Protein AF-A0A7S2TP41-F1 (afdb_monomer)

Foldseek 3Di:
DDDDPPPPPDDPPPVPVVPPPPPPCLDQPPPDVVCVVPDPDPDDQDLQNLQCVLPPWGWDQDPVRDIDIDGQDLDADDPVVVVVLVVVLVVQCVVVVFDPDDDGVSNVVSVVVVLSVVLSNVSSVPSVVSVVSSVVVVVVVVVVVVVVVVVVVVVVVVVVVVVVVCPCVVVVVVVVVVVVVVVVVVVVVVVVVVVVVVVVVVVVVVVVVVVVVVVVVVVVVVVVVVVVVVVVVVVVD

Radius of gyration: 49.97 Å; Cα contacts (8 Å, |Δi|>4): 94; chains: 1; bounding box: 87×43×153 Å

Sequence (237 aa):
MEGNADTKTGSVKVDIEQSLVKRLSAEPYADVAGNLKAKGSGAKTTIEDTLNAVLPPRAFIDEKGNKMMMRAAPTKSSREEVITLQMRLDSLLQERQARESGICPVREELYAQCFDELIRQVTVECPERGLLLTRIKDEISMTLAAHQTLYQGSIAFGMRKALQAEQGGSALEAKIKQLEERKKKLQTRLQQETTKSEILEKKISEKKQAKEKRMQSEKEFLSFQAKHLEAFLKSLK

Solvent-accessible surface area (backbone atoms only — not comparable to full-atom values): 14029 Å² total; per-residue (Å²): 132,83,86,82,85,82,78,76,88,67,82,81,82,66,61,71,72,68,70,52,76,74,69,84,68,59,56,75,64,90,81,52,84,77,64,69,76,75,64,95,65,98,64,83,80,47,68,61,58,53,46,43,70,70,46,66,52,40,45,48,68,45,101,85,70,45,81,42,76,50,70,79,78,79,66,80,79,52,75,68,55,54,53,51,51,50,53,50,50,53,49,50,40,58,75,68,62,43,62,93,70,78,93,39,70,68,43,54,51,53,51,52,53,52,48,54,50,50,40,51,49,41,26,60,76,39,51,70,58,20,53,51,52,48,52,52,51,52,52,52,51,52,51,50,52,51,52,52,51,53,50,54,50,50,53,54,50,52,53,52,50,53,53,56,67,55,58,61,49,69,62,51,53,53,51,50,53,55,50,52,53,51,49,52,55,50,50,56,50,49,54,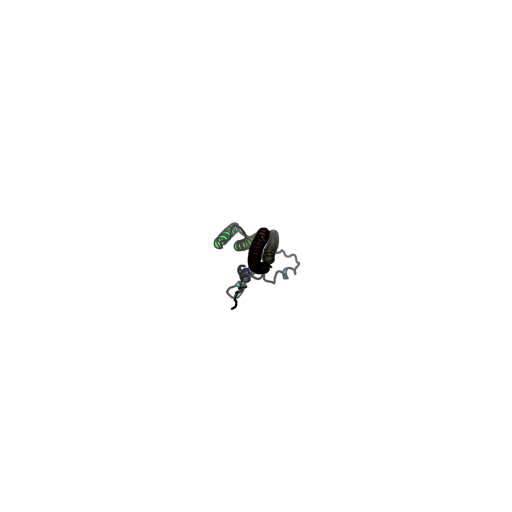54,51,51,54,51,49,54,54,49,51,51,55,50,50,52,51,48,52,53,48,51,52,51,53,49,54,49,52,51,50,52,51,50,50,52,52,50,51,54,51,52,60,59,73,75,109

Secondary structure (DSSP, 8-state):
----------SSSSSTTTSS-------B-SSSTTGGGS--------HHHHHHHHSPPEEEE-TTS-EEEE----PPPPHHHHHHHHHHHHHHHHHTT--SSS--HHHHHHHHHHHHHHHHHHHHH-HHHHHHHHHHHHHHHHHHHHHHHHHHHHHHHHHHHHHHHHTTHHHHHHHHHHHHHHHHHHHHHHHHHHHHHHHHHHHHHHHHHHHHHHHHHHHHHHHHHHHHHHHHHHHT-

pLDDT: mean 81.13, std 21.93, range [30.97, 97.88]

InterPro domains:
  IPR019347 Axonemal dynein light chain [PF10211] (48-234)
  IPR019347 Axonemal dynein light chain [PTHR13183] (31-236)

Nearest PDB structures (foldseek):
  8j07-assembly1_e9  TM=8.056E-01  e=1.028E-14  Homo sapiens
  8glv-assembly1_La  TM=8.366E-01  e=2.835E-14  Chlamydomonas reinhardtii
  8j07-assembly1_e5  TM=6.712E-01  e=1.219E-13  Homo sapiens
  8glv-assembly1_JF  TM=6.476E-01  e=6.340E-13  Chlamydomonas reinhardtii

Organism: NCBI:txid641309

Structure (mmCIF, N/CA/C/O backbone):
data_AF-A0A7S2TP41-F1
#
_entry.id   AF-A0A7S2TP41-F1
#
loop_
_atom_site.group_PDB
_atom_site.id
_atom_site.type_symbol
_atom_site.label_atom_id
_atom_site.label_alt_id
_atom_site.label_comp_id
_atom_site.label_asym_id
_atom_site.label_entity_id
_atom_site.label_seq_id
_atom_site.pdbx_PDB_ins_code
_atom_site.Cartn_x
_atom_site.Cartn_y
_atom_site.Cartn_z
_atom_site.occupancy
_atom_site.B_iso_or_equiv
_atom_site.auth_seq_id
_atom_site.auth_comp_id
_atom_site.auth_asym_id
_atom_site.auth_atom_id
_atom_site.pdbx_PDB_model_num
ATOM 1 N N . MET A 1 1 ? -44.518 -0.541 15.387 1.00 41.75 1 MET A N 1
ATOM 2 C CA . MET A 1 1 ? -44.070 0.266 14.239 1.00 41.75 1 MET A CA 1
ATOM 3 C C . MET A 1 1 ? -42.572 0.456 14.428 1.00 41.75 1 MET A C 1
ATOM 5 O O . MET A 1 1 ? -42.161 1.368 15.126 1.00 41.75 1 MET A O 1
ATOM 9 N N . GLU A 1 2 ? -41.765 -0.583 14.190 1.00 30.97 2 GLU A N 1
ATOM 10 C CA . GLU A 1 2 ? -41.239 -0.920 12.845 1.00 30.97 2 GLU A CA 1
ATOM 11 C C . GLU A 1 2 ? -40.694 0.371 12.212 1.00 30.97 2 GLU A C 1
ATOM 13 O O . GLU A 1 2 ? -41.472 1.243 11.856 1.00 30.97 2 GLU A O 1
ATOM 18 N N . GLY A 1 3 ? -39.398 0.675 12.224 1.00 35.47 3 GLY A N 1
ATOM 19 C CA . GLY A 1 3 ? -38.263 -0.188 11.933 1.00 35.47 3 GLY A CA 1
ATOM 20 C C . GLY A 1 3 ? -37.887 0.039 10.475 1.00 35.47 3 GLY A C 1
ATOM 21 O O . GLY A 1 3 ? -38.539 -0.519 9.607 1.00 35.47 3 GLY A O 1
ATOM 22 N N . ASN A 1 4 ? -36.857 0.845 10.208 1.00 31.03 4 ASN A N 1
ATOM 23 C CA . ASN A 1 4 ? -36.046 0.647 9.010 1.00 31.03 4 ASN A CA 1
ATOM 24 C C . ASN A 1 4 ? -34.629 1.192 9.234 1.00 31.03 4 ASN A C 1
ATOM 26 O O . ASN A 1 4 ? -34.355 2.383 9.103 1.00 31.03 4 ASN A O 1
ATOM 30 N N . ALA A 1 5 ? -33.744 0.292 9.656 1.00 36.53 5 ALA A N 1
ATOM 31 C CA . ALA A 1 5 ? -32.309 0.482 9.580 1.00 36.53 5 ALA A CA 1
ATOM 32 C C . ALA A 1 5 ? -31.896 0.104 8.154 1.00 36.53 5 ALA A C 1
ATOM 34 O O . ALA A 1 5 ? -31.699 -1.074 7.855 1.00 36.53 5 ALA A O 1
ATOM 35 N N . ASP A 1 6 ? -31.803 1.100 7.274 1.00 33.66 6 ASP A N 1
ATOM 36 C CA . ASP A 1 6 ? -31.263 0.904 5.933 1.00 33.66 6 ASP A CA 1
ATOM 37 C C . ASP A 1 6 ? -29.763 0.614 6.038 1.00 33.66 6 ASP A C 1
ATOM 39 O O . ASP A 1 6 ? -28.902 1.492 6.125 1.00 33.66 6 ASP A O 1
ATOM 43 N N . THR A 1 7 ? -29.465 -0.680 6.033 1.00 36.56 7 THR A N 1
ATOM 44 C CA . THR A 1 7 ? -28.155 -1.247 5.753 1.00 36.56 7 THR A CA 1
ATOM 45 C C . THR A 1 7 ? -27.790 -0.923 4.306 1.00 36.56 7 THR A C 1
ATOM 47 O O . THR A 1 7 ? -27.993 -1.710 3.389 1.00 36.56 7 THR A O 1
ATOM 50 N N . LYS A 1 8 ? -27.205 0.256 4.078 1.00 38.88 8 LYS A N 1
ATOM 51 C CA . LYS A 1 8 ? -26.446 0.527 2.850 1.00 38.88 8 LYS A CA 1
ATOM 52 C C . LYS A 1 8 ? -25.089 -0.173 2.928 1.00 38.88 8 LYS A C 1
ATOM 54 O O . LYS A 1 8 ? -24.041 0.455 3.007 1.00 38.88 8 LYS A O 1
ATOM 59 N N . THR A 1 9 ? -25.105 -1.502 2.872 1.00 37.44 9 THR A N 1
ATOM 60 C CA . THR A 1 9 ? -23.975 -2.313 2.401 1.00 37.44 9 THR A CA 1
ATOM 61 C C . THR A 1 9 ? -23.946 -2.243 0.875 1.00 37.44 9 THR A C 1
ATOM 63 O O . THR A 1 9 ? -24.187 -3.214 0.166 1.00 37.44 9 THR A O 1
ATOM 66 N N . GLY A 1 10 ? -23.692 -1.046 0.354 1.00 34.56 10 GLY A N 1
ATOM 67 C CA . GLY A 1 10 ? -23.581 -0.775 -1.070 1.00 34.56 10 GLY A CA 1
ATOM 68 C C . GLY A 1 10 ? -22.303 0.003 -1.338 1.00 34.56 10 GLY A C 1
ATOM 69 O O . GLY A 1 10 ? -22.042 0.994 -0.671 1.00 34.56 10 GLY A O 1
ATOM 70 N N . SER A 1 11 ? -21.528 -0.485 -2.307 1.00 34.88 11 SER A N 1
ATOM 71 C CA . SER A 1 11 ? -20.513 0.259 -3.065 1.00 34.88 11 SER A CA 1
ATOM 72 C C . SER A 1 11 ? -19.239 0.742 -2.354 1.00 34.88 11 SER A C 1
ATOM 74 O O . SER A 1 11 ? -18.838 1.880 -2.541 1.00 34.88 11 SER A O 1
ATOM 76 N N . VAL A 1 12 ? -18.519 -0.130 -1.638 1.00 37.88 12 VAL A N 1
ATOM 77 C CA . VAL A 1 12 ? -17.067 0.099 -1.385 1.00 37.88 12 VAL A CA 1
ATOM 78 C C . VAL A 1 12 ? -16.182 -0.831 -2.233 1.00 37.88 12 VAL A C 1
ATOM 80 O O . VAL A 1 12 ? -14.977 -0.643 -2.341 1.00 37.88 12 VAL A O 1
ATOM 83 N N . LYS A 1 13 ? -16.776 -1.820 -2.915 1.00 33.84 13 LYS A N 1
ATOM 84 C CA . LYS A 1 13 ? -16.050 -2.747 -3.802 1.00 33.84 13 LYS A CA 1
ATOM 85 C C . LYS A 1 13 ? -15.875 -2.260 -5.247 1.00 33.84 13 LYS A C 1
ATOM 87 O O . LYS A 1 13 ? -15.200 -2.945 -6.001 1.00 33.84 13 LYS A O 1
ATOM 92 N N . VAL A 1 14 ? -16.466 -1.130 -5.642 1.00 36.09 14 VAL A N 1
ATOM 93 C CA . VAL A 1 14 ? -16.529 -0.736 -7.066 1.00 36.09 14 VAL A CA 1
ATOM 94 C C . VAL A 1 14 ? -15.427 0.251 -7.477 1.00 36.09 14 VAL A C 1
ATOM 96 O O . VAL A 1 14 ? -15.090 0.319 -8.653 1.00 36.09 14 VAL A O 1
ATOM 99 N N . ASP A 1 15 ? -14.756 0.913 -6.531 1.00 33.12 15 ASP A N 1
ATOM 100 C CA . ASP A 1 15 ? -13.908 2.062 -6.893 1.00 33.12 15 ASP A CA 1
ATOM 101 C C . ASP A 1 15 ? -12.395 1.790 -6.853 1.00 33.12 15 ASP A C 1
ATOM 103 O O . ASP A 1 15 ? -11.604 2.594 -7.346 1.00 33.12 15 ASP A O 1
ATOM 107 N N . ILE A 1 16 ? -11.952 0.637 -6.334 1.00 36.25 16 ILE A N 1
ATOM 108 C CA . ILE A 1 16 ? -10.513 0.317 -6.307 1.00 36.25 16 ILE A CA 1
ATOM 109 C C . ILE A 1 16 ? -10.033 -0.169 -7.685 1.00 36.25 16 ILE A C 1
ATOM 111 O O . ILE A 1 16 ? -8.938 0.197 -8.106 1.00 36.25 16 ILE A O 1
ATOM 115 N N . GLU A 1 17 ? -10.864 -0.893 -8.441 1.00 34.97 17 GLU A N 1
ATOM 116 C CA . GLU A 1 17 ? -10.503 -1.353 -9.794 1.00 34.97 17 GLU A CA 1
ATOM 117 C C . GLU A 1 17 ? -10.545 -0.236 -10.848 1.00 34.97 17 GLU A C 1
ATOM 119 O O . GLU A 1 17 ? -9.849 -0.325 -11.856 1.00 34.97 17 GLU A O 1
ATOM 124 N N . GLN A 1 18 ? -11.307 0.840 -10.617 1.00 33.78 18 GLN A N 1
ATOM 125 C CA . GLN A 1 18 ? -11.441 1.946 -11.576 1.00 33.78 18 GLN A CA 1
ATOM 126 C C . GLN A 1 18 ? -10.315 2.989 -11.480 1.00 33.78 18 GLN A C 1
ATOM 128 O O . GLN A 1 18 ? -10.095 3.741 -12.427 1.00 33.78 18 GLN A O 1
ATOM 133 N N . SER A 1 19 ? -9.577 3.024 -10.364 1.00 32.22 19 SER A N 1
ATOM 134 C CA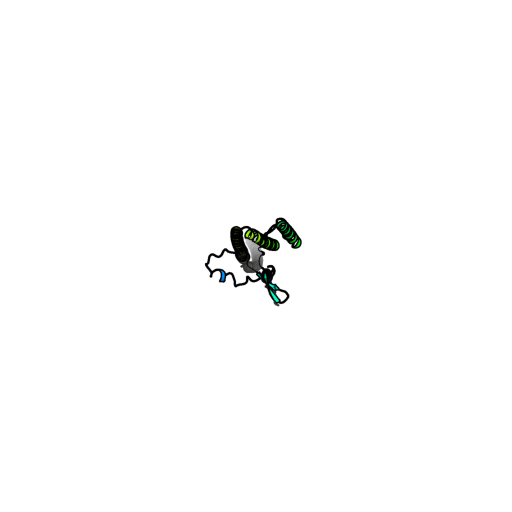 . SER A 1 19 ? -8.446 3.950 -10.159 1.00 32.22 19 SER A CA 1
ATOM 135 C C . SER A 1 19 ? -7.117 3.447 -10.734 1.00 32.22 19 SER A C 1
ATOM 137 O O . SER A 1 19 ? -6.157 4.209 -10.868 1.00 32.22 19 SER A O 1
ATOM 139 N N . LEU A 1 20 ? -7.065 2.177 -11.135 1.00 36.75 20 LEU A N 1
ATOM 140 C CA . LEU A 1 20 ? -5.996 1.659 -11.969 1.00 36.75 20 LEU A CA 1
ATOM 141 C C . LEU A 1 20 ? -6.289 2.124 -13.389 1.00 36.75 20 LEU A C 1
ATOM 143 O O . LEU A 1 20 ? -7.092 1.509 -14.088 1.00 36.75 20 LEU A O 1
ATOM 147 N N . VAL A 1 21 ? -5.652 3.228 -13.801 1.00 35.28 21 VAL A N 1
ATOM 148 C CA . VAL A 1 21 ? -5.535 3.618 -15.211 1.00 35.28 21 VAL A CA 1
ATOM 149 C C . VAL A 1 21 ? -5.307 2.336 -15.990 1.00 35.28 21 VAL A C 1
ATOM 151 O O . VAL A 1 21 ? -4.275 1.678 -15.832 1.00 35.28 21 VAL A O 1
ATOM 154 N N . LYS A 1 22 ? -6.330 1.939 -16.750 1.00 33.09 22 LYS A N 1
ATOM 155 C CA . LYS A 1 22 ? -6.299 0.780 -17.624 1.00 33.09 22 LYS A CA 1
ATOM 156 C C . LYS A 1 22 ? -5.119 1.061 -18.540 1.00 33.09 22 LYS A C 1
ATOM 158 O O . LYS A 1 22 ? -5.247 1.868 -19.459 1.00 33.09 22 LYS A O 1
ATOM 163 N N . ARG A 1 23 ? -3.944 0.480 -18.249 1.00 37.16 23 ARG A N 1
ATOM 164 C CA . ARG A 1 23 ? -2.864 0.409 -19.231 1.00 37.16 23 ARG A CA 1
ATOM 165 C C . ARG A 1 23 ? -3.588 -0.096 -20.467 1.00 37.16 23 ARG A C 1
ATOM 167 O O . ARG A 1 23 ? -4.201 -1.165 -20.394 1.00 37.16 23 ARG A O 1
ATOM 174 N N . LEU A 1 24 ? -3.613 0.702 -21.534 1.00 37.06 24 LEU A N 1
ATOM 175 C CA . LEU A 1 24 ? -3.913 0.209 -22.869 1.00 37.06 24 LEU A CA 1
ATOM 176 C C . LEU A 1 24 ? -2.881 -0.891 -23.084 1.00 37.06 24 LEU A C 1
ATOM 178 O O . LEU A 1 24 ? -1.728 -0.643 -23.428 1.00 37.06 24 LEU A O 1
ATOM 182 N N . SER A 1 25 ? -3.255 -2.095 -22.669 1.00 35.03 25 SER A N 1
ATOM 183 C CA . SER A 1 25 ? -2.418 -3.267 -22.694 1.00 35.03 25 SER A CA 1
ATOM 184 C C . SER A 1 25 ? -2.465 -3.666 -24.146 1.00 35.03 25 SER A C 1
ATOM 186 O O . SER A 1 25 ? -3.375 -4.355 -24.590 1.00 35.03 25 SER A O 1
ATOM 188 N N . ALA A 1 26 ? -1.515 -3.134 -24.914 1.00 40.53 26 ALA A N 1
ATOM 189 C CA . ALA A 1 26 ? -1.122 -3.791 -26.139 1.00 40.53 26 ALA A CA 1
ATOM 190 C C . ALA A 1 26 ? -0.761 -5.215 -25.714 1.00 40.53 26 ALA A C 1
ATOM 192 O O . ALA A 1 26 ? 0.209 -5.413 -24.974 1.00 40.53 26 ALA A O 1
ATOM 193 N N . GLU A 1 27 ? -1.623 -6.171 -26.057 1.00 39.72 27 GLU A N 1
ATOM 194 C CA . GLU A 1 27 ? -1.386 -7.573 -25.759 1.00 39.72 27 GLU A CA 1
ATOM 195 C C . GLU A 1 27 ? -0.008 -7.929 -26.332 1.00 39.72 27 GLU A C 1
ATOM 197 O O . GLU A 1 27 ? 0.279 -7.593 -27.490 1.00 39.72 27 GLU A O 1
ATOM 202 N N . PRO A 1 28 ? 0.884 -8.557 -25.545 1.00 41.06 28 PRO A N 1
ATOM 203 C CA . PRO A 1 28 ? 2.089 -9.128 -26.113 1.00 41.06 28 PRO A CA 1
ATOM 204 C C . PRO A 1 28 ? 1.634 -10.092 -27.208 1.00 41.06 28 PRO A C 1
ATOM 206 O O . PRO A 1 28 ? 0.860 -11.007 -26.932 1.00 41.06 28 PRO A O 1
ATOM 209 N N . TYR A 1 29 ? 2.067 -9.870 -28.449 1.00 42.59 29 TYR A N 1
ATOM 210 C CA . TYR A 1 29 ? 1.743 -10.775 -29.544 1.00 42.59 29 TYR A CA 1
ATOM 211 C C . TYR A 1 29 ? 2.273 -12.167 -29.188 1.00 42.59 29 TYR A C 1
ATOM 213 O O . TYR A 1 29 ? 3.484 -12.408 -29.173 1.00 42.59 29 TYR A O 1
ATOM 221 N N . ALA A 1 30 ? 1.361 -13.077 -28.861 1.00 42.22 30 ALA A N 1
ATOM 222 C CA . ALA A 1 30 ? 1.665 -14.460 -28.554 1.00 42.22 30 ALA A CA 1
ATOM 223 C C . ALA A 1 30 ? 1.934 -15.226 -29.855 1.00 42.22 30 ALA A C 1
ATOM 225 O O . ALA A 1 30 ? 1.121 -16.057 -30.220 1.00 42.22 30 ALA A O 1
ATOM 226 N N . ASP A 1 31 ? 3.027 -14.912 -30.570 1.00 40.22 31 ASP A N 1
ATOM 227 C CA . ASP A 1 31 ? 3.648 -15.854 -31.520 1.00 40.22 31 ASP A CA 1
ATOM 228 C C . ASP A 1 31 ? 4.975 -15.381 -32.157 1.00 40.22 31 ASP A C 1
ATOM 230 O O . ASP A 1 31 ? 5.098 -15.270 -33.373 1.00 40.22 31 ASP A O 1
ATOM 234 N N . VAL A 1 32 ? 6.025 -15.125 -31.363 1.00 42.97 32 VAL A N 1
ATOM 235 C CA . VAL A 1 32 ? 7.414 -15.190 -31.901 1.00 42.97 32 VAL A CA 1
ATOM 236 C C . VAL A 1 32 ? 8.432 -15.706 -30.874 1.00 42.97 32 VAL A C 1
ATOM 238 O O . VAL A 1 32 ? 9.384 -16.392 -31.243 1.00 42.97 32 VAL A O 1
ATOM 241 N N . ALA A 1 33 ? 8.217 -15.484 -29.570 1.00 37.50 33 ALA A N 1
ATOM 242 C CA . ALA A 1 33 ? 9.127 -15.980 -28.528 1.00 37.50 33 ALA A CA 1
ATOM 243 C C . ALA A 1 33 ? 9.215 -17.524 -28.470 1.00 37.50 33 ALA A C 1
ATOM 245 O O . ALA A 1 33 ? 10.246 -18.071 -28.079 1.00 37.50 33 ALA A O 1
ATOM 246 N N . GLY A 1 34 ? 8.160 -18.232 -28.898 1.00 33.31 34 GLY A N 1
ATOM 247 C CA . GLY A 1 34 ? 8.124 -19.698 -28.961 1.00 33.31 34 GLY A CA 1
ATOM 248 C C . GLY A 1 34 ? 8.915 -20.304 -30.127 1.00 33.31 34 GLY A C 1
ATOM 249 O O . GLY A 1 34 ? 9.475 -21.387 -29.977 1.00 33.31 34 GLY A O 1
ATOM 250 N N . ASN A 1 35 ? 9.046 -19.594 -31.253 1.00 34.16 35 ASN A N 1
ATOM 251 C CA . ASN A 1 35 ? 9.705 -20.121 -32.457 1.00 34.16 35 ASN A CA 1
ATOM 252 C C . ASN A 1 35 ? 11.200 -19.782 -32.564 1.00 34.16 35 ASN A C 1
ATOM 254 O O . ASN A 1 35 ? 11.902 -20.369 -33.384 1.00 34.16 35 ASN A O 1
ATOM 258 N N . LEU A 1 36 ? 11.729 -18.912 -31.699 1.00 42.47 36 LEU A N 1
ATOM 259 C CA . LEU A 1 36 ? 13.172 -18.636 -31.621 1.00 42.47 36 LEU A CA 1
ATOM 260 C C . LEU A 1 36 ? 13.969 -19.729 -30.882 1.00 42.47 36 LEU A C 1
ATOM 262 O O . LEU A 1 36 ? 15.193 -19.754 -30.971 1.00 42.47 36 LEU A O 1
ATOM 266 N N . LYS A 1 37 ? 13.309 -20.676 -30.197 1.00 36.38 37 LYS A N 1
ATOM 267 C CA . LYS A 1 37 ? 13.990 -21.820 -29.556 1.00 36.38 37 LYS A CA 1
ATOM 268 C C . LYS A 1 37 ? 14.251 -23.004 -30.494 1.00 36.38 37 LYS A C 1
ATOM 270 O O . LYS A 1 37 ? 14.946 -23.936 -30.102 1.00 36.38 37 LYS A O 1
ATOM 275 N N . ALA A 1 38 ? 13.753 -22.963 -31.730 1.00 36.12 38 ALA A N 1
ATOM 276 C CA . ALA A 1 38 ? 13.884 -24.047 -32.701 1.00 36.12 38 ALA A CA 1
ATOM 277 C C . ALA A 1 38 ? 14.777 -23.662 -33.892 1.00 36.12 38 ALA A C 1
ATOM 279 O O . ALA A 1 38 ? 14.388 -23.841 -35.039 1.00 36.12 38 ALA A O 1
ATOM 280 N N . LYS A 1 39 ? 15.977 -23.124 -33.640 1.00 33.47 39 LYS A N 1
ATOM 281 C CA . LYS A 1 39 ? 17.099 -23.185 -34.595 1.00 33.47 39 LYS A CA 1
ATOM 282 C C . LYS A 1 39 ? 18.418 -22.878 -33.891 1.00 33.47 39 LYS A C 1
ATOM 284 O O . LYS A 1 39 ? 18.896 -21.751 -33.855 1.00 33.47 39 LYS A O 1
ATOM 289 N N . GLY A 1 40 ? 19.024 -23.926 -33.340 1.00 42.72 40 GLY A N 1
ATOM 290 C CA . GLY A 1 40 ? 20.461 -23.939 -33.108 1.00 42.72 40 GLY A CA 1
ATOM 291 C C . GLY A 1 40 ? 21.175 -23.974 -34.457 1.00 42.72 40 GLY A C 1
ATOM 292 O O . GLY A 1 40 ? 21.281 -25.024 -35.078 1.00 42.72 40 GLY A O 1
ATOM 293 N N . SER A 1 41 ? 21.642 -22.823 -34.926 1.00 31.20 41 SER A N 1
ATOM 294 C CA . SER A 1 41 ? 22.681 -22.727 -35.952 1.00 31.20 41 SER A CA 1
ATOM 295 C C . SER A 1 41 ? 23.342 -21.367 -35.798 1.00 31.20 41 SER A C 1
ATOM 297 O O . SER A 1 41 ? 22.625 -20.370 -35.765 1.00 31.20 41 SER A O 1
ATOM 299 N N . GLY A 1 42 ? 24.670 -21.331 -35.669 1.00 40.47 42 GLY A N 1
ATOM 300 C CA . GLY A 1 42 ? 25.481 -20.133 -35.432 1.00 40.47 42 GLY A CA 1
ATOM 301 C C . GLY A 1 42 ? 25.411 -19.083 -36.545 1.00 40.47 42 GLY A C 1
ATOM 302 O O . GLY A 1 42 ? 26.395 -18.835 -37.236 1.00 40.47 42 GLY A O 1
ATOM 303 N N . ALA A 1 43 ? 24.253 -18.451 -36.704 1.00 42.53 43 ALA A N 1
ATOM 304 C CA . ALA A 1 43 ? 24.072 -17.216 -37.441 1.00 42.53 43 ALA A CA 1
ATOM 305 C C . ALA A 1 43 ? 24.373 -16.056 -36.487 1.00 42.53 43 ALA A C 1
ATOM 307 O O . ALA A 1 43 ? 23.908 -16.050 -35.347 1.00 42.53 43 ALA A O 1
ATOM 308 N N . LYS A 1 44 ? 25.176 -15.088 -36.939 1.00 49.84 44 LYS A N 1
ATOM 309 C CA . LYS A 1 44 ? 25.428 -13.842 -36.206 1.00 49.84 44 LYS A CA 1
ATOM 310 C C . LYS A 1 44 ? 24.067 -13.224 -35.871 1.00 49.84 44 LYS A C 1
ATOM 312 O O . LYS A 1 44 ? 23.345 -12.858 -36.793 1.00 49.84 44 LYS A O 1
ATOM 317 N N . THR A 1 45 ? 23.704 -13.161 -34.591 1.00 60.88 45 THR A N 1
ATOM 318 C CA . THR A 1 45 ? 22.478 -12.485 -34.153 1.00 60.88 45 THR A CA 1
ATOM 319 C C . THR A 1 45 ? 22.548 -11.043 -34.617 1.00 60.88 45 THR A C 1
ATOM 321 O O . THR A 1 45 ? 23.491 -10.327 -34.269 1.00 60.88 45 THR A O 1
ATOM 324 N N . THR A 1 46 ? 21.587 -10.633 -35.437 1.00 80.75 46 THR A N 1
ATOM 325 C CA . THR A 1 46 ? 21.529 -9.257 -35.919 1.00 80.75 46 THR A CA 1
ATOM 326 C C . THR A 1 46 ? 21.136 -8.368 -34.742 1.00 80.75 46 THR A C 1
ATOM 328 O O . THR A 1 46 ? 20.407 -8.799 -33.848 1.00 80.75 46 THR A O 1
ATOM 331 N N . ILE A 1 47 ? 21.598 -7.115 -34.723 1.00 82.19 47 ILE A N 1
ATOM 332 C CA . ILE A 1 47 ? 21.227 -6.137 -33.682 1.00 82.19 47 ILE A CA 1
ATOM 333 C C . ILE A 1 47 ? 19.694 -6.055 -33.546 1.00 82.19 47 ILE A C 1
ATOM 335 O O . ILE A 1 47 ? 19.161 -5.983 -32.442 1.00 82.19 47 ILE A O 1
ATOM 339 N N . GLU A 1 48 ? 18.974 -6.178 -34.659 1.00 84.19 48 GLU A N 1
ATOM 340 C CA . GLU A 1 48 ? 17.511 -6.241 -34.704 1.00 84.19 48 GLU A CA 1
ATOM 341 C C . GLU A 1 48 ? 16.922 -7.436 -33.940 1.00 84.19 48 GLU A C 1
ATOM 343 O O . GLU A 1 48 ? 15.924 -7.276 -33.241 1.00 84.19 48 GLU A O 1
ATOM 348 N N . ASP A 1 49 ? 17.544 -8.616 -34.003 1.00 85.69 49 ASP A N 1
ATOM 349 C CA . ASP A 1 49 ? 17.087 -9.803 -33.269 1.00 85.69 49 ASP A CA 1
ATOM 350 C C . ASP A 1 49 ? 17.242 -9.597 -31.761 1.00 85.69 49 ASP A C 1
ATOM 352 O O . ASP A 1 49 ? 16.342 -9.917 -30.983 1.00 85.69 49 ASP A O 1
ATOM 356 N N . THR A 1 50 ? 18.362 -8.996 -31.344 1.00 87.44 50 THR A N 1
ATOM 357 C CA . THR A 1 50 ? 18.587 -8.650 -29.935 1.00 87.44 50 THR A CA 1
ATOM 358 C C . THR A 1 50 ? 17.629 -7.564 -29.457 1.00 87.44 50 THR A C 1
ATOM 360 O O . THR A 1 50 ? 17.078 -7.681 -28.367 1.00 87.44 50 THR A O 1
ATOM 363 N N . LEU A 1 51 ? 17.348 -6.555 -30.287 1.00 88.19 51 LEU A N 1
ATOM 364 C CA . LEU A 1 51 ? 16.378 -5.507 -29.974 1.00 88.19 51 LEU A CA 1
ATOM 365 C C . LEU A 1 51 ? 14.965 -6.066 -29.828 1.00 88.19 51 LEU A C 1
ATOM 367 O O . LEU A 1 51 ? 14.276 -5.689 -28.890 1.00 88.19 51 LEU A O 1
ATOM 371 N N . ASN A 1 52 ? 14.552 -6.996 -30.691 1.00 88.06 52 ASN A N 1
ATOM 372 C CA . ASN A 1 52 ? 13.245 -7.648 -30.581 1.00 88.06 52 ASN A CA 1
ATOM 373 C C . ASN A 1 52 ? 13.141 -8.553 -29.341 1.00 88.06 52 ASN A C 1
ATOM 375 O O . ASN A 1 52 ? 12.045 -8.744 -28.819 1.00 88.06 52 ASN A O 1
ATOM 379 N N . ALA A 1 53 ? 14.258 -9.121 -28.874 1.00 86.56 53 ALA A N 1
ATOM 380 C CA . ALA A 1 53 ? 14.294 -9.924 -27.653 1.00 86.56 53 ALA A CA 1
ATOM 381 C C . ALA A 1 53 ? 14.211 -9.062 -26.381 1.00 86.56 53 ALA A C 1
ATOM 383 O O . ALA A 1 53 ? 13.549 -9.441 -25.420 1.00 86.56 53 ALA A O 1
ATOM 384 N N . VAL A 1 54 ? 14.887 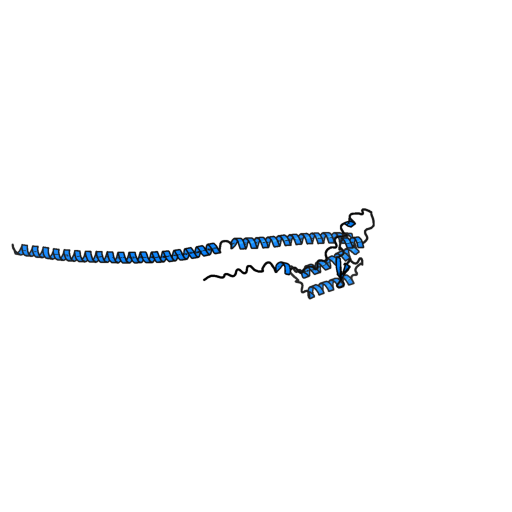-7.913 -26.385 1.00 87.50 54 VAL A N 1
ATOM 385 C CA . VAL A 1 54 ? 14.962 -6.960 -25.268 1.00 87.50 54 VAL A CA 1
ATOM 386 C C . VAL A 1 54 ? 13.685 -6.112 -25.175 1.00 87.50 54 VAL A C 1
ATOM 388 O O . VAL A 1 54 ? 13.136 -5.913 -24.094 1.00 87.50 54 VAL A O 1
ATOM 391 N N . LEU A 1 55 ? 13.188 -5.629 -26.314 1.00 87.31 55 LEU A N 1
ATOM 392 C CA . LEU A 1 55 ? 11.990 -4.804 -26.443 1.00 87.31 55 LEU A CA 1
ATOM 393 C C . LEU A 1 55 ? 11.026 -5.484 -27.425 1.00 87.31 55 LEU A C 1
ATOM 395 O O . LEU A 1 55 ? 11.124 -5.275 -28.639 1.00 87.31 55 LEU A O 1
ATOM 399 N N . PRO A 1 56 ? 10.090 -6.309 -26.923 1.00 86.81 56 PRO A N 1
ATOM 400 C CA . PRO A 1 56 ? 9.208 -7.078 -27.785 1.00 86.81 56 PRO A CA 1
ATOM 401 C C . PRO A 1 56 ? 8.321 -6.159 -28.642 1.00 86.81 56 PRO A C 1
ATOM 403 O O . PRO A 1 56 ? 7.751 -5.192 -28.118 1.00 86.81 56 PRO A O 1
ATOM 406 N N . PRO A 1 57 ? 8.159 -6.460 -29.947 1.00 86.75 57 PRO A N 1
ATOM 407 C CA . PRO A 1 57 ? 7.278 -5.706 -30.826 1.00 86.75 57 PRO A CA 1
ATOM 408 C C . PRO A 1 57 ? 5.847 -5.667 -30.294 1.00 86.75 57 PRO A C 1
ATOM 410 O O . PRO A 1 57 ? 5.290 -6.691 -29.893 1.00 86.75 57 PRO A O 1
ATOM 413 N N . ARG A 1 58 ? 5.229 -4.486 -30.328 1.00 84.75 58 ARG A N 1
ATOM 414 C CA . ARG A 1 58 ? 3.842 -4.299 -29.886 1.00 84.75 58 ARG A CA 1
ATOM 415 C C . ARG A 1 58 ? 2.926 -4.234 -31.097 1.00 84.75 58 ARG A C 1
ATOM 417 O O . ARG A 1 58 ? 3.150 -3.422 -31.994 1.00 84.75 58 ARG A O 1
ATOM 424 N N . ALA A 1 59 ? 1.902 -5.079 -31.120 1.00 84.19 59 ALA A N 1
ATOM 425 C CA . ALA A 1 59 ? 0.849 -5.008 -32.122 1.00 84.19 59 ALA A CA 1
ATOM 426 C C . ALA A 1 59 ? -0.280 -4.103 -31.618 1.00 84.19 59 ALA A C 1
ATOM 428 O O . ALA A 1 59 ? -0.681 -4.194 -30.458 1.00 84.19 59 ALA A O 1
ATOM 429 N N . PHE A 1 60 ? -0.791 -3.233 -32.481 1.00 83.75 60 PHE A N 1
ATOM 430 C CA . PHE A 1 60 ? -1.962 -2.410 -32.191 1.00 83.75 60 PHE A CA 1
ATOM 431 C C . PHE A 1 60 ? -2.851 -2.304 -33.429 1.00 83.75 60 PHE A C 1
ATOM 433 O O . PHE A 1 60 ? -2.401 -2.511 -34.557 1.00 83.75 60 PHE A O 1
ATOM 440 N N . ILE A 1 61 ? -4.136 -2.040 -33.209 1.00 86.56 61 ILE A N 1
ATOM 441 C CA . ILE A 1 61 ? -5.103 -1.824 -34.283 1.00 86.56 61 ILE A CA 1
ATOM 442 C C . ILE A 1 61 ? -5.223 -0.316 -34.470 1.00 86.56 61 ILE A C 1
ATOM 444 O O . ILE A 1 61 ? -5.499 0.403 -33.513 1.00 86.56 61 ILE A O 1
ATOM 448 N N . ASP A 1 62 ? -4.966 0.145 -35.686 1.00 80.25 62 ASP A N 1
ATOM 449 C CA . ASP A 1 62 ? -5.101 1.547 -36.064 1.00 80.25 62 ASP A CA 1
ATOM 450 C C . ASP A 1 62 ? -6.583 1.968 -36.084 1.00 80.25 62 ASP A C 1
ATOM 452 O O . ASP A 1 62 ? -7.471 1.117 -36.190 1.00 80.25 62 ASP A O 1
ATOM 456 N N . GLU A 1 63 ? -6.879 3.271 -36.064 1.00 80.50 63 GLU A N 1
ATOM 457 C CA . GLU A 1 63 ? -8.263 3.800 -36.080 1.00 80.50 63 GLU A CA 1
ATOM 458 C C . GLU A 1 63 ? -9.073 3.324 -37.304 1.00 80.50 63 GLU A C 1
ATOM 460 O O . GLU A 1 63 ? -10.302 3.304 -37.301 1.00 80.50 63 GLU A O 1
ATOM 465 N N . LYS A 1 64 ? -8.367 2.879 -38.349 1.00 81.62 64 LYS A N 1
ATOM 466 C CA . LYS A 1 64 ? -8.907 2.325 -39.597 1.00 81.62 64 LYS A CA 1
ATOM 467 C C . LYS A 1 64 ? -9.105 0.801 -39.573 1.00 81.62 64 LYS A C 1
ATOM 469 O O . LYS A 1 64 ? -9.417 0.219 -40.607 1.00 81.62 64 LYS A O 1
ATOM 474 N N . GLY A 1 65 ? -8.888 0.137 -38.435 1.00 82.62 65 GLY A N 1
ATOM 475 C CA . GLY A 1 65 ? -9.041 -1.315 -38.277 1.00 82.62 65 GLY A CA 1
ATOM 476 C C . GLY A 1 65 ? -7.855 -2.156 -38.771 1.00 82.62 65 GLY A C 1
ATOM 477 O O . GLY A 1 65 ? -7.919 -3.385 -38.745 1.00 82.62 65 GLY A O 1
ATOM 478 N N . ASN A 1 66 ? -6.758 -1.526 -39.200 1.00 85.38 66 ASN A N 1
ATOM 479 C CA . ASN A 1 66 ? -5.568 -2.226 -39.685 1.00 85.38 66 ASN A CA 1
ATOM 480 C C . ASN A 1 66 ? -4.667 -2.655 -38.521 1.00 85.38 66 ASN A C 1
ATOM 482 O O . ASN A 1 66 ? -4.364 -1.856 -37.639 1.00 85.38 66 ASN A O 1
ATOM 486 N N . LYS A 1 67 ? -4.184 -3.902 -38.540 1.00 83.75 67 LYS A N 1
ATOM 487 C CA . LYS A 1 67 ? -3.190 -4.386 -37.570 1.00 83.75 67 LYS A CA 1
ATOM 488 C C . LYS A 1 67 ? -1.809 -3.842 -37.936 1.00 83.75 67 LYS A C 1
ATOM 490 O O . LYS A 1 67 ? -1.268 -4.196 -38.981 1.00 83.75 67 LYS A O 1
ATOM 495 N N . MET A 1 68 ? -1.234 -3.017 -37.071 1.00 82.88 68 MET A N 1
ATOM 496 C CA . MET A 1 68 ? 0.117 -2.478 -37.202 1.00 82.88 68 MET A CA 1
ATOM 497 C C . MET A 1 68 ? 1.039 -3.070 -36.136 1.00 82.88 68 MET A C 1
ATOM 499 O O . MET A 1 68 ? 0.603 -3.446 -35.049 1.00 82.88 68 MET A O 1
ATOM 503 N N . MET A 1 69 ? 2.329 -3.165 -36.459 1.00 82.94 69 MET A N 1
ATOM 504 C CA . MET A 1 69 ? 3.365 -3.661 -35.555 1.00 82.94 69 MET A CA 1
ATOM 505 C C . MET A 1 69 ? 4.403 -2.566 -35.329 1.00 82.94 69 MET A C 1
ATOM 507 O O . MET A 1 69 ? 5.061 -2.125 -36.269 1.00 82.94 69 MET A O 1
ATOM 511 N N . MET A 1 70 ? 4.570 -2.159 -34.076 1.00 82.19 70 MET A N 1
ATOM 512 C CA . MET A 1 70 ? 5.623 -1.246 -33.652 1.00 82.19 70 MET A CA 1
ATOM 513 C C . MET A 1 70 ? 6.872 -2.046 -33.284 1.00 82.19 70 MET A C 1
ATOM 515 O O . MET A 1 70 ? 6.805 -2.947 -32.446 1.00 82.19 70 MET A O 1
ATOM 519 N N . ARG A 1 71 ? 8.007 -1.703 -33.898 1.00 85.62 71 ARG A N 1
ATOM 520 C CA . ARG A 1 71 ? 9.329 -2.267 -33.593 1.00 85.62 71 ARG A CA 1
ATOM 521 C C . ARG A 1 71 ? 10.262 -1.176 -33.087 1.00 85.62 71 ARG A C 1
ATOM 523 O O . ARG A 1 71 ? 10.113 -0.013 -33.458 1.00 85.62 71 ARG A O 1
ATOM 530 N N . ALA A 1 72 ? 11.228 -1.565 -32.264 1.00 86.62 72 ALA A N 1
ATOM 531 C CA . ALA A 1 72 ? 12.282 -0.664 -31.830 1.00 86.62 72 ALA A CA 1
ATOM 532 C C . ALA A 1 72 ? 13.195 -0.307 -33.015 1.00 86.62 72 ALA A C 1
ATOM 534 O O . ALA A 1 72 ? 13.592 -1.181 -33.787 1.00 86.62 72 ALA A O 1
ATOM 535 N N . ALA A 1 73 ? 13.534 0.974 -33.162 1.00 86.56 73 ALA A N 1
ATOM 536 C CA . ALA A 1 73 ? 14.436 1.419 -34.218 1.00 86.56 73 ALA A CA 1
ATOM 537 C C . ALA A 1 73 ? 15.879 0.936 -33.945 1.00 86.56 73 ALA A C 1
ATOM 539 O O . ALA A 1 73 ? 16.364 1.108 -32.821 1.00 86.56 73 ALA A O 1
ATOM 540 N N . PRO A 1 74 ? 16.601 0.389 -34.944 1.00 85.81 74 PRO A N 1
ATOM 541 C CA . PRO A 1 74 ? 17.997 -0.035 -34.795 1.00 85.81 74 PRO A CA 1
ATOM 542 C C . PRO A 1 74 ? 19.008 1.114 -34.950 1.00 85.81 74 PRO A C 1
ATOM 544 O O . PRO A 1 74 ? 20.216 0.887 -34.991 1.00 85.81 74 PRO A O 1
ATOM 547 N N . THR A 1 75 ? 18.539 2.357 -35.070 1.00 88.12 75 THR A N 1
ATOM 548 C CA . THR A 1 75 ? 19.386 3.530 -35.285 1.00 88.12 75 THR A CA 1
ATOM 549 C C . THR A 1 75 ? 20.151 3.911 -34.019 1.00 88.12 75 THR A C 1
ATOM 551 O O . THR A 1 75 ? 19.604 3.923 -32.910 1.00 88.12 75 THR A O 1
ATOM 554 N N . LYS A 1 76 ? 21.439 4.234 -34.191 1.00 87.56 76 LYS A N 1
ATOM 555 C CA . LYS A 1 76 ? 22.275 4.819 -33.134 1.00 87.56 76 LYS A CA 1
ATOM 556 C C . LYS A 1 76 ? 21.743 6.195 -32.769 1.00 87.56 76 LYS A C 1
ATOM 558 O O . LYS A 1 76 ? 21.269 6.905 -33.649 1.00 87.56 76 LYS A O 1
ATOM 563 N N . SER A 1 77 ? 21.855 6.545 -31.492 1.00 88.75 77 SER A N 1
ATOM 564 C CA . SER A 1 77 ? 21.319 7.811 -30.993 1.00 88.75 77 SER A CA 1
ATOM 565 C C . SER A 1 77 ? 22.403 8.876 -30.908 1.00 88.75 77 SER A C 1
ATOM 567 O O . SER A 1 77 ? 23.553 8.572 -30.586 1.00 88.75 77 SER A O 1
ATOM 569 N N . SER A 1 78 ? 22.041 10.119 -31.210 1.00 92.12 78 SER A N 1
ATOM 570 C CA . SER A 1 78 ? 22.926 11.283 -31.082 1.00 92.12 78 SER A CA 1
ATOM 571 C C . SER A 1 78 ? 22.819 11.917 -29.691 1.00 92.12 78 SER A C 1
ATOM 573 O O . SER A 1 78 ? 21.800 11.802 -29.011 1.00 92.12 78 SER A O 1
ATOM 575 N N . ARG A 1 79 ? 23.846 12.672 -29.275 1.00 92.62 79 ARG A N 1
ATOM 576 C CA . ARG A 1 79 ? 23.814 13.469 -28.033 1.00 92.62 79 ARG A CA 1
ATOM 577 C C . ARG A 1 79 ? 22.620 14.432 -28.003 1.00 92.62 79 ARG A C 1
ATOM 579 O O . ARG A 1 79 ? 22.019 14.629 -26.952 1.00 92.62 79 ARG A O 1
ATOM 586 N N . GLU A 1 80 ? 22.279 15.017 -29.146 1.00 93.69 80 GLU A N 1
ATOM 587 C CA . GLU A 1 80 ? 21.150 15.946 -29.287 1.00 93.69 80 GLU A CA 1
ATOM 588 C C . GLU A 1 80 ? 19.798 15.254 -29.064 1.00 93.69 80 GLU A C 1
ATOM 590 O O . GLU A 1 80 ? 18.902 15.810 -28.427 1.00 93.69 80 GLU A O 1
ATOM 595 N N . GLU A 1 81 ? 19.659 14.007 -29.517 1.00 90.56 81 GLU A N 1
ATOM 596 C CA . GLU A 1 81 ? 18.447 13.206 -29.316 1.00 90.56 81 GLU A CA 1
ATOM 597 C C . GLU A 1 81 ? 18.260 12.839 -27.841 1.00 90.56 81 GLU A C 1
ATOM 599 O O . GLU A 1 81 ? 17.140 12.888 -27.337 1.00 90.56 81 GLU A O 1
ATOM 604 N N . VAL A 1 82 ? 19.349 12.552 -27.117 1.00 92.06 82 VAL A N 1
ATOM 605 C CA . VAL A 1 82 ? 19.300 12.293 -25.667 1.00 92.06 82 VAL A CA 1
ATOM 606 C C . VAL A 1 82 ? 18.858 13.541 -24.897 1.00 92.06 82 VAL A C 1
ATOM 608 O O . VAL A 1 82 ? 18.023 13.444 -23.999 1.00 92.06 82 VAL A O 1
ATOM 611 N N . ILE A 1 83 ? 19.353 14.726 -25.277 1.00 95.19 83 ILE A N 1
ATOM 612 C CA . ILE A 1 83 ? 18.912 16.001 -24.683 1.00 95.19 83 ILE A CA 1
ATOM 613 C C . ILE A 1 83 ? 17.426 16.236 -24.973 1.00 95.19 83 ILE A C 1
ATOM 615 O O . ILE A 1 83 ? 16.664 16.596 -24.078 1.00 95.19 83 ILE A O 1
ATOM 619 N N . THR A 1 84 ? 16.993 15.973 -26.206 1.00 94.94 84 THR A N 1
ATOM 620 C CA . THR A 1 84 ? 15.587 16.118 -26.610 1.00 94.94 84 THR A CA 1
ATOM 621 C C . THR A 1 84 ? 14.683 15.164 -25.827 1.00 94.94 84 THR A C 1
ATOM 623 O O . THR A 1 84 ? 13.593 15.547 -25.401 1.00 94.94 84 THR A O 1
ATOM 626 N N . LEU A 1 85 ? 15.140 13.933 -25.585 1.00 93.56 85 LEU A N 1
ATOM 627 C CA . LEU A 1 85 ? 14.434 12.956 -24.762 1.00 93.56 85 LEU A CA 1
ATOM 628 C C . LEU A 1 85 ? 14.289 13.429 -23.314 1.00 93.56 85 LEU A C 1
ATOM 630 O O . LEU A 1 85 ? 13.200 13.315 -22.755 1.00 93.56 85 LEU A O 1
ATOM 634 N N . GLN A 1 86 ? 15.350 13.989 -22.728 1.00 95.56 86 GLN A N 1
ATOM 635 C CA . GLN A 1 86 ? 15.295 14.557 -21.383 1.00 95.56 86 GLN A CA 1
ATOM 636 C C . GLN A 1 86 ? 14.286 15.710 -21.311 1.00 95.56 86 GLN A C 1
ATOM 638 O O . GLN A 1 86 ? 13.383 15.678 -20.481 1.00 95.56 86 GLN A O 1
ATOM 643 N N . MET A 1 87 ? 14.373 16.679 -22.229 1.00 96.56 87 MET A N 1
ATOM 644 C CA . MET A 1 87 ? 13.437 17.808 -22.275 1.00 96.56 87 MET A CA 1
ATOM 645 C C . MET A 1 87 ? 11.985 17.346 -22.438 1.00 96.56 87 MET A C 1
ATOM 647 O O . MET A 1 87 ? 11.076 17.901 -21.823 1.00 96.56 87 MET A O 1
ATOM 651 N N . ARG A 1 88 ? 11.756 16.304 -23.247 1.00 95.75 88 ARG A N 1
ATOM 652 C CA . ARG A 1 88 ? 10.427 15.717 -23.434 1.00 95.75 88 ARG A CA 1
ATOM 653 C C . ARG A 1 88 ? 9.914 15.042 -22.164 1.00 95.75 88 ARG A C 1
ATOM 655 O O . ARG A 1 88 ? 8.736 15.190 -21.853 1.00 95.75 88 ARG A O 1
ATOM 662 N N . LEU A 1 89 ? 10.765 14.309 -21.445 1.00 96.06 89 LEU A N 1
ATOM 663 C CA . LEU A 1 89 ? 10.402 13.710 -20.161 1.00 96.06 89 LEU A CA 1
ATOM 664 C C . LEU A 1 89 ? 10.016 14.794 -19.149 1.00 96.06 89 LEU A C 1
ATOM 666 O O . LEU A 1 89 ? 8.962 14.682 -18.527 1.00 96.06 89 LEU A O 1
ATOM 670 N N . ASP A 1 90 ? 10.822 15.849 -19.034 1.00 96.19 90 ASP A N 1
ATOM 671 C CA . ASP A 1 90 ? 10.577 16.955 -18.105 1.00 96.19 90 ASP A CA 1
ATOM 672 C C . ASP A 1 90 ? 9.261 17.685 -18.436 1.00 96.19 90 ASP A C 1
ATOM 674 O O . ASP A 1 90 ? 8.436 17.900 -17.545 1.00 96.19 90 ASP A O 1
ATOM 678 N N . SER A 1 91 ? 8.999 17.963 -19.722 1.00 96.69 91 SER A N 1
ATOM 679 C CA . SER A 1 91 ? 7.721 18.535 -20.184 1.00 96.69 91 SER A CA 1
ATOM 680 C C . SER A 1 91 ? 6.541 17.642 -19.805 1.00 96.69 91 SER A C 1
ATOM 682 O O . SER A 1 91 ? 5.568 18.111 -19.223 1.00 96.69 91 SER A O 1
ATOM 684 N N . LEU A 1 92 ? 6.639 16.331 -20.056 1.00 95.62 92 LEU A N 1
ATOM 685 C CA . LEU A 1 92 ? 5.566 15.380 -19.751 1.00 95.62 92 LEU A CA 1
ATOM 686 C C . LEU A 1 92 ? 5.325 15.217 -18.247 1.00 95.62 92 LEU A C 1
ATOM 688 O O . LEU A 1 92 ? 4.175 15.063 -17.828 1.00 95.62 92 LEU A O 1
ATOM 692 N N . LEU A 1 93 ? 6.380 15.247 -17.430 1.00 94.94 93 LEU A N 1
ATOM 693 C CA . LEU A 1 93 ? 6.259 15.216 -15.973 1.00 94.94 93 LEU A CA 1
ATOM 694 C C . LEU A 1 93 ? 5.529 16.461 -15.459 1.00 94.94 93 LEU A C 1
ATOM 696 O O . LEU A 1 93 ? 4.673 16.338 -14.580 1.00 94.94 93 LEU A O 1
ATOM 700 N N . GLN A 1 94 ? 5.819 17.632 -16.031 1.00 95.06 94 GLN A N 1
ATOM 701 C CA . GLN A 1 94 ? 5.171 18.889 -15.668 1.00 95.06 94 GLN A CA 1
ATOM 702 C C . GLN A 1 94 ? 3.717 18.955 -16.161 1.00 95.06 94 GLN A C 1
ATOM 704 O O . GLN A 1 94 ? 2.817 19.257 -15.377 1.00 95.06 94 GLN A O 1
ATOM 709 N N . GLU A 1 95 ? 3.468 18.618 -17.428 1.00 95.62 95 GLU A N 1
ATOM 710 C CA . GLU A 1 95 ? 2.138 18.601 -18.052 1.00 95.62 95 GLU A CA 1
ATOM 711 C C . GLU A 1 95 ? 1.178 17.660 -17.324 1.00 95.62 95 GLU A C 1
ATOM 713 O O . GLU A 1 95 ? 0.032 18.015 -17.052 1.00 95.62 95 GLU A O 1
ATOM 718 N N . ARG A 1 96 ? 1.653 16.460 -16.969 1.00 94.56 96 ARG A N 1
ATOM 719 C CA . ARG A 1 96 ? 0.854 15.466 -16.239 1.00 94.56 96 ARG A CA 1
ATOM 720 C C . ARG A 1 96 ? 0.905 15.644 -14.719 1.00 94.56 96 ARG A C 1
ATOM 722 O O . ARG A 1 96 ? 0.357 14.804 -14.007 1.00 94.56 96 ARG A O 1
ATOM 729 N N . GLN A 1 97 ? 1.552 16.705 -14.228 1.00 92.44 97 GLN A N 1
ATOM 730 C CA . GLN A 1 97 ? 1.656 17.057 -12.808 1.00 92.44 97 GLN A CA 1
ATOM 731 C C . GLN A 1 97 ? 2.107 15.878 -11.930 1.00 92.44 97 GLN A C 1
ATOM 733 O O . GLN A 1 97 ? 1.487 15.532 -10.918 1.00 92.44 97 GLN A O 1
ATOM 738 N N . ALA A 1 98 ? 3.191 15.220 -12.337 1.00 94.75 98 ALA A N 1
ATOM 739 C CA . ALA A 1 98 ? 3.766 14.122 -11.577 1.00 94.75 98 ALA A CA 1
ATOM 740 C C . ALA A 1 98 ? 4.284 14.610 -10.210 1.00 94.75 98 ALA A C 1
ATOM 742 O O . ALA A 1 98 ? 4.860 15.688 -10.087 1.00 94.75 98 ALA A O 1
ATOM 743 N N . ARG A 1 99 ? 4.104 13.798 -9.160 1.00 92.81 99 ARG A N 1
ATOM 744 C CA . ARG A 1 99 ? 4.584 14.143 -7.811 1.00 92.81 99 ARG A CA 1
ATOM 745 C C . ARG A 1 99 ? 6.100 13.961 -7.718 1.00 92.81 99 ARG A C 1
ATOM 747 O O . ARG A 1 99 ? 6.618 12.913 -8.102 1.00 92.81 99 ARG A O 1
ATOM 754 N N . GLU A 1 100 ? 6.787 14.933 -7.121 1.00 89.88 100 GLU A N 1
ATOM 755 C CA . GLU A 1 100 ? 8.240 14.889 -6.886 1.00 89.88 100 GLU A CA 1
ATOM 756 C C . GLU A 1 100 ? 8.642 13.928 -5.756 1.00 89.88 100 GLU A C 1
ATOM 758 O O . GLU A 1 100 ? 9.723 13.339 -5.783 1.00 89.88 100 GLU A O 1
ATOM 763 N N . SER A 1 101 ? 7.758 13.695 -4.784 1.00 92.44 101 SER A N 1
ATOM 764 C CA . SER A 1 101 ? 8.001 12.796 -3.652 1.00 92.44 101 SER A CA 1
ATOM 765 C C . SER A 1 101 ? 6.871 11.780 -3.481 1.00 92.44 101 SER A C 1
ATOM 767 O O . SER A 1 101 ? 5.716 12.036 -3.828 1.00 92.44 101 SER A O 1
ATOM 769 N N . GLY A 1 102 ? 7.216 10.608 -2.946 1.00 92.75 102 GLY A N 1
ATOM 770 C CA . GLY A 1 102 ? 6.293 9.493 -2.736 1.00 92.75 102 GLY A CA 1
ATOM 771 C C . GLY A 1 102 ? 5.980 8.672 -3.994 1.00 92.75 102 GLY A C 1
ATOM 772 O O . GLY A 1 102 ? 6.606 8.807 -5.046 1.00 92.75 102 GLY A O 1
ATOM 773 N N . ILE A 1 103 ? 5.005 7.772 -3.867 1.00 91.69 103 ILE A N 1
ATOM 774 C CA . ILE A 1 103 ? 4.579 6.874 -4.949 1.00 91.69 103 ILE A CA 1
ATOM 775 C C . ILE A 1 103 ? 3.696 7.663 -5.926 1.00 91.69 103 ILE A C 1
ATOM 777 O O . ILE A 1 103 ? 2.719 8.293 -5.517 1.00 91.69 103 ILE A O 1
ATOM 781 N N . CYS A 1 104 ? 4.044 7.642 -7.217 1.00 94.69 104 CYS A N 1
ATOM 782 C CA . CYS A 1 104 ? 3.306 8.333 -8.273 1.00 94.69 104 CYS A CA 1
ATOM 783 C C . CYS A 1 104 ? 3.234 7.460 -9.540 1.00 94.69 104 CYS A C 1
ATOM 785 O O . CYS A 1 104 ? 4.282 7.202 -10.134 1.00 94.69 104 CYS A O 1
ATOM 787 N N . PRO A 1 105 ? 2.030 7.049 -9.985 1.00 93.62 105 PRO A N 1
ATOM 788 C CA . PRO A 1 105 ? 1.878 6.138 -11.122 1.00 93.62 105 PRO A CA 1
ATOM 789 C C . PRO A 1 105 ? 2.266 6.787 -12.456 1.00 93.62 105 PRO A C 1
ATOM 791 O O . PRO A 1 105 ? 2.887 6.145 -13.292 1.00 93.62 105 PRO A O 1
ATOM 794 N N . VAL A 1 106 ? 1.966 8.080 -12.632 1.00 94.38 106 VAL A N 1
ATOM 795 C CA . VAL A 1 106 ? 2.356 8.851 -13.827 1.00 94.38 106 VAL A CA 1
ATOM 796 C C . VAL A 1 106 ? 3.873 8.887 -13.966 1.00 94.38 106 VAL A C 1
ATOM 798 O O . VAL A 1 106 ? 4.416 8.678 -15.047 1.00 94.38 106 VAL A O 1
ATOM 801 N N . ARG A 1 107 ? 4.563 9.127 -12.847 1.00 95.19 107 ARG A N 1
ATOM 802 C CA . ARG A 1 107 ? 6.018 9.141 -12.805 1.00 95.19 107 ARG A CA 1
ATOM 803 C C . ARG A 1 107 ? 6.579 7.762 -13.131 1.00 95.19 107 ARG A C 1
ATOM 805 O O . ARG A 1 107 ? 7.413 7.647 -14.015 1.00 95.19 107 ARG A O 1
ATOM 812 N N . GLU A 1 108 ? 6.097 6.727 -12.451 1.00 93.62 108 GLU A N 1
ATOM 813 C CA . GLU A 1 108 ? 6.506 5.341 -12.700 1.00 93.62 108 GLU A CA 1
ATOM 814 C C . GLU A 1 108 ? 6.356 4.956 -14.180 1.00 93.62 108 GLU A C 1
ATOM 816 O O . GLU A 1 108 ? 7.281 4.397 -14.764 1.00 93.62 108 GLU A O 1
ATOM 821 N N . GLU A 1 109 ? 5.238 5.323 -14.813 1.00 93.50 109 GLU A N 1
ATOM 822 C CA . GLU A 1 109 ? 4.995 5.076 -16.235 1.00 93.50 109 GLU A CA 1
ATOM 823 C C . GLU A 1 109 ? 5.995 5.812 -17.140 1.00 93.50 109 GLU A C 1
ATOM 825 O O . GLU A 1 109 ? 6.593 5.191 -18.020 1.00 93.50 109 GLU A O 1
ATOM 830 N N . LEU A 1 110 ? 6.200 7.116 -16.925 1.00 95.25 110 LEU A N 1
ATOM 831 C CA . LEU A 1 110 ? 7.109 7.924 -17.743 1.00 95.25 110 LEU A CA 1
ATOM 832 C C . LEU A 1 110 ? 8.567 7.464 -17.601 1.00 95.25 110 LEU A C 1
ATOM 834 O O . LEU A 1 110 ? 9.263 7.314 -18.603 1.00 95.25 110 LEU A O 1
ATOM 838 N N . TYR A 1 111 ? 9.015 7.155 -16.380 1.00 94.94 111 TYR A N 1
ATOM 839 C CA . TYR A 1 111 ? 10.353 6.603 -16.158 1.00 94.94 111 TYR A CA 1
ATOM 840 C C . TYR A 1 111 ? 10.507 5.208 -16.765 1.00 94.94 111 TYR A C 1
ATOM 842 O O . TYR A 1 111 ? 11.564 4.920 -17.318 1.00 94.94 111 TYR A O 1
ATOM 850 N N . ALA A 1 112 ? 9.478 4.355 -16.722 1.00 93.12 112 ALA A N 1
ATOM 851 C CA . ALA A 1 112 ? 9.526 3.049 -17.376 1.00 93.12 112 ALA A CA 1
ATOM 852 C C . ALA A 1 112 ? 9.673 3.181 -18.901 1.00 93.12 112 ALA A C 1
ATOM 854 O O . ALA A 1 112 ? 10.489 2.479 -19.495 1.00 93.12 112 ALA A O 1
ATOM 855 N N . GLN A 1 113 ? 8.946 4.114 -19.527 1.00 92.25 113 GLN A N 1
ATOM 856 C CA . GLN A 1 113 ? 9.074 4.402 -20.961 1.00 92.25 113 GLN A CA 1
ATOM 857 C C . GLN A 1 113 ? 10.461 4.953 -21.316 1.00 92.25 113 GLN A C 1
ATOM 859 O O . GLN A 1 113 ? 11.073 4.508 -22.286 1.00 92.25 113 GLN A O 1
ATOM 864 N N . CYS A 1 114 ? 10.990 5.885 -20.520 1.00 94.12 114 CYS A N 1
ATOM 865 C CA . CYS A 1 114 ? 12.345 6.396 -20.724 1.00 94.12 114 CYS A CA 1
ATOM 866 C C . CYS A 1 114 ? 13.406 5.315 -20.515 1.00 94.12 114 CYS A C 1
ATOM 868 O O . CYS A 1 114 ? 14.387 5.279 -21.252 1.00 94.12 114 CYS A O 1
ATOM 870 N N . PHE A 1 115 ? 13.214 4.412 -19.553 1.00 94.44 115 PHE A N 1
ATOM 871 C CA . PHE A 1 115 ? 14.136 3.308 -19.320 1.00 94.44 115 PHE A CA 1
ATOM 872 C C . PHE A 1 115 ? 14.115 2.287 -20.465 1.00 94.44 115 PHE A C 1
ATOM 874 O O . PHE A 1 115 ? 15.176 1.807 -20.853 1.00 94.44 115 PHE A O 1
ATOM 881 N N . ASP A 1 116 ? 12.951 2.025 -21.069 1.00 93.12 116 ASP A N 1
ATOM 882 C CA . ASP A 1 116 ? 12.843 1.219 -22.295 1.00 93.12 116 ASP A CA 1
ATOM 883 C C . ASP A 1 116 ? 13.630 1.843 -23.455 1.00 93.12 116 ASP A C 1
ATOM 885 O O . ASP A 1 116 ? 14.352 1.144 -24.166 1.00 93.12 116 ASP A O 1
ATOM 889 N N . GLU A 1 117 ? 13.558 3.165 -23.618 1.00 92.38 117 GLU A N 1
ATOM 890 C CA . GLU A 1 117 ? 14.340 3.862 -24.639 1.00 92.38 117 GLU A CA 1
ATOM 891 C C . GLU A 1 117 ? 15.844 3.836 -24.326 1.00 92.38 117 GLU A C 1
ATOM 893 O O . GLU A 1 117 ? 16.640 3.549 -25.214 1.00 92.38 117 GLU A O 1
ATOM 898 N N . LEU A 1 118 ? 16.262 4.009 -23.069 1.00 93.12 118 LEU A N 1
ATOM 899 C CA . LEU A 1 118 ? 17.670 3.840 -22.681 1.00 93.12 118 LEU A CA 1
ATOM 900 C C . LEU A 1 118 ? 18.178 2.422 -22.964 1.00 93.12 118 LEU A C 1
ATOM 902 O O . LEU A 1 118 ? 19.284 2.247 -23.476 1.00 93.12 118 LEU A O 1
ATOM 906 N N . ILE A 1 119 ? 17.363 1.407 -22.676 1.00 93.81 119 ILE A N 1
ATOM 907 C CA . ILE A 1 119 ? 17.669 0.016 -23.004 1.00 93.81 119 ILE A CA 1
ATOM 908 C C . ILE A 1 119 ? 17.830 -0.145 -24.521 1.00 93.81 119 ILE A C 1
ATOM 910 O O . ILE A 1 119 ? 18.795 -0.780 -24.952 1.00 93.81 119 ILE A O 1
ATOM 914 N N . ARG A 1 120 ? 16.965 0.468 -25.343 1.00 93.38 120 ARG A N 1
ATOM 915 C CA . ARG A 1 120 ? 17.118 0.476 -26.808 1.00 93.38 120 ARG A CA 1
ATOM 916 C C . ARG A 1 120 ? 18.469 1.060 -27.222 1.00 93.38 120 ARG A C 1
ATOM 918 O O . ARG A 1 120 ? 19.220 0.397 -27.934 1.00 93.38 120 ARG A O 1
ATOM 925 N N . GLN A 1 121 ? 18.793 2.266 -26.755 1.00 93.38 121 GLN A N 1
ATOM 926 C CA . GLN A 1 121 ? 20.029 2.980 -27.102 1.00 93.38 121 GLN A CA 1
ATOM 927 C C . GLN A 1 121 ? 21.269 2.166 -26.731 1.00 93.38 121 GLN A C 1
ATOM 929 O O . GLN A 1 121 ? 22.155 1.944 -27.557 1.00 93.38 121 GLN A O 1
ATOM 934 N N . VAL A 1 122 ? 21.286 1.639 -25.507 1.00 93.44 122 VAL A N 1
ATOM 935 C CA . VAL A 1 122 ? 22.378 0.812 -24.999 1.00 93.44 122 VAL A CA 1
ATOM 936 C C . VAL A 1 122 ? 22.514 -0.492 -25.783 1.00 93.44 122 VAL A C 1
ATOM 938 O O . VAL A 1 122 ? 23.642 -0.899 -26.051 1.00 93.44 122 VAL A O 1
ATOM 941 N N . THR A 1 123 ? 21.405 -1.123 -26.177 1.00 93.12 123 THR A N 1
ATOM 942 C CA . THR A 1 123 ? 21.411 -2.366 -26.970 1.00 93.12 123 THR A CA 1
ATOM 943 C C . THR A 1 123 ? 21.971 -2.135 -28.374 1.00 93.12 123 THR A C 1
ATOM 945 O O . THR A 1 123 ? 22.708 -2.979 -28.878 1.00 93.12 123 THR A O 1
ATOM 948 N N . VAL A 1 124 ? 21.672 -0.986 -28.994 1.00 92.38 124 VAL A N 1
ATOM 949 C CA . VAL A 1 124 ? 22.239 -0.608 -30.302 1.00 92.38 124 VAL A CA 1
ATOM 950 C C . VAL A 1 124 ? 23.756 -0.385 -30.214 1.00 92.38 124 VAL A C 1
ATOM 952 O O . VAL A 1 124 ? 24.479 -0.692 -31.163 1.00 92.38 124 VAL A O 1
ATOM 955 N N . GLU A 1 125 ? 24.258 0.145 -29.095 1.00 91.62 125 GLU A N 1
ATOM 956 C CA . GLU A 1 125 ? 25.701 0.305 -28.864 1.00 91.62 125 GLU A CA 1
ATOM 957 C C . GLU A 1 125 ? 26.403 -1.021 -28.547 1.00 91.62 125 GLU A C 1
ATOM 959 O O . GLU A 1 125 ? 27.441 -1.329 -29.129 1.00 91.62 125 GLU A O 1
ATOM 964 N N . CYS A 1 126 ? 25.855 -1.776 -27.593 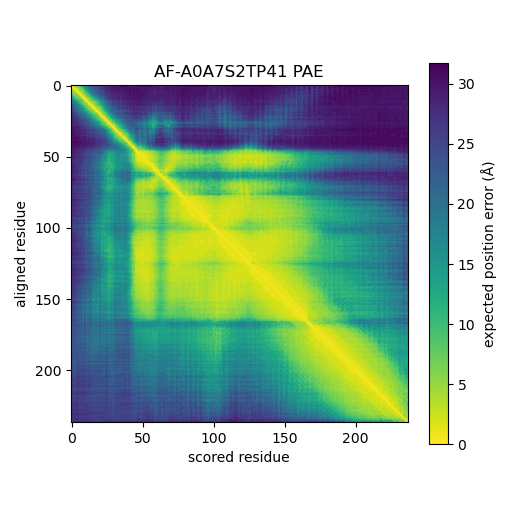1.00 92.25 126 CYS A N 1
ATOM 965 C CA . CYS A 1 126 ? 26.397 -3.030 -27.084 1.00 92.25 126 CYS A CA 1
ATOM 966 C C . CYS A 1 126 ? 25.233 -3.939 -26.637 1.00 92.25 126 CYS A C 1
ATOM 968 O O . CYS A 1 126 ? 24.631 -3.703 -25.577 1.00 92.25 126 CYS A O 1
ATOM 970 N N . PRO A 1 127 ? 24.899 -4.981 -27.419 1.00 91.50 127 PRO A N 1
ATOM 971 C CA . PRO A 1 127 ? 23.721 -5.808 -27.168 1.00 91.50 127 PRO A CA 1
ATOM 972 C C . PRO A 1 127 ? 23.809 -6.596 -25.855 1.00 91.50 127 PRO A C 1
ATOM 974 O O . PRO A 1 127 ? 22.797 -6.796 -25.183 1.00 91.50 127 PRO A O 1
ATOM 977 N N . GLU A 1 128 ? 25.009 -6.992 -25.429 1.00 91.50 128 GLU A N 1
ATOM 978 C CA . GLU A 1 128 ? 25.234 -7.714 -24.173 1.00 91.50 128 GLU A CA 1
ATOM 979 C C . GLU A 1 128 ? 24.850 -6.859 -22.959 1.00 91.50 128 GLU A C 1
ATOM 981 O O . GLU A 1 128 ? 24.233 -7.349 -22.008 1.00 91.50 128 GLU A O 1
ATOM 986 N N . ARG A 1 129 ? 25.162 -5.557 -23.012 1.00 93.75 129 ARG A N 1
ATOM 987 C CA . ARG A 1 129 ? 24.800 -4.595 -21.965 1.00 93.75 129 ARG A CA 1
ATOM 988 C C . ARG A 1 129 ? 23.290 -4.358 -21.933 1.00 93.75 129 ARG A C 1
ATOM 990 O O . ARG A 1 129 ? 22.715 -4.282 -20.850 1.00 93.75 129 ARG A O 1
ATOM 997 N N . GLY A 1 130 ? 22.641 -4.312 -23.096 1.00 92.81 130 GLY A N 1
ATOM 998 C CA . GLY A 1 130 ? 21.181 -4.219 -23.210 1.00 92.81 130 GLY A CA 1
ATOM 999 C C . GLY A 1 130 ? 20.445 -5.414 -22.596 1.00 92.81 130 GLY A C 1
ATOM 1000 O O . GLY A 1 130 ? 19.503 -5.249 -21.813 1.00 92.81 130 GLY A O 1
ATOM 1001 N N . LEU A 1 131 ? 20.931 -6.628 -22.871 1.00 91.88 131 LEU A N 1
ATOM 1002 C CA . LEU A 1 131 ? 20.409 -7.861 -22.272 1.00 91.88 131 LEU A CA 1
ATOM 1003 C C . LEU A 1 131 ? 20.560 -7.868 -20.746 1.00 91.88 131 LEU A C 1
ATOM 1005 O O . LEU A 1 131 ? 19.640 -8.281 -20.038 1.00 91.88 131 LEU A O 1
ATOM 1009 N N . LEU A 1 132 ? 21.698 -7.396 -20.228 1.00 94.31 132 LEU A N 1
ATOM 1010 C CA . LEU A 1 132 ? 21.917 -7.293 -18.786 1.00 94.31 132 LEU A CA 1
ATOM 1011 C C . LEU A 1 132 ? 20.961 -6.283 -18.134 1.00 94.31 132 LEU A C 1
ATOM 1013 O O . LEU A 1 132 ? 20.346 -6.605 -17.119 1.00 94.31 132 LEU A O 1
ATOM 1017 N N . LEU A 1 133 ? 20.789 -5.097 -18.729 1.00 94.50 133 LEU A N 1
ATOM 1018 C CA . LEU A 1 133 ? 19.866 -4.076 -18.219 1.00 94.50 133 LEU A CA 1
ATOM 1019 C C . LEU A 1 133 ? 18.418 -4.572 -18.172 1.00 94.50 133 LEU A C 1
ATOM 1021 O O . LEU A 1 133 ? 17.707 -4.282 -17.214 1.00 94.50 133 LEU A O 1
ATOM 1025 N N . THR A 1 134 ? 18.002 -5.365 -19.160 1.00 93.38 134 THR A N 1
ATOM 1026 C CA . THR A 1 134 ? 16.659 -5.965 -19.184 1.00 93.38 134 THR A CA 1
ATOM 1027 C C . THR A 1 134 ? 16.459 -6.927 -18.016 1.00 93.38 134 THR A C 1
ATOM 1029 O O . THR A 1 134 ? 15.448 -6.857 -17.327 1.00 93.38 134 THR A O 1
ATOM 1032 N N . ARG A 1 135 ? 17.454 -7.768 -17.707 1.00 94.12 135 ARG A N 1
ATOM 1033 C CA . ARG A 1 135 ? 17.375 -8.670 -16.544 1.00 94.12 135 ARG A CA 1
ATOM 1034 C C . ARG A 1 135 ? 17.275 -7.905 -15.227 1.00 94.12 135 ARG A C 1
ATOM 1036 O O . ARG A 1 135 ? 16.463 -8.265 -14.384 1.00 94.12 135 ARG A O 1
ATOM 1043 N N . ILE A 1 136 ? 18.062 -6.838 -15.072 1.00 95.19 136 ILE A N 1
ATOM 1044 C CA . ILE A 1 136 ? 18.012 -5.973 -13.882 1.00 95.19 136 ILE A CA 1
ATOM 1045 C C . ILE A 1 136 ? 16.631 -5.311 -13.762 1.00 95.19 136 ILE A C 1
ATOM 1047 O O . ILE A 1 136 ? 16.054 -5.264 -12.677 1.00 95.19 136 ILE A O 1
ATOM 1051 N N . LYS A 1 137 ? 16.069 -4.831 -14.879 1.00 94.31 137 LYS A N 1
ATOM 1052 C CA . LYS A 1 137 ? 14.714 -4.267 -14.928 1.00 94.31 137 LYS A CA 1
ATOM 1053 C C . LYS A 1 137 ? 13.669 -5.270 -14.436 1.00 94.31 137 LYS A C 1
ATOM 1055 O O . LYS A 1 137 ? 12.808 -4.910 -13.627 1.00 94.31 137 LYS A O 1
ATOM 1060 N N . ASP A 1 138 ? 13.739 -6.503 -14.927 1.00 93.31 138 ASP A N 1
ATOM 1061 C CA . ASP A 1 138 ? 12.794 -7.563 -14.584 1.00 93.31 138 ASP A CA 1
ATOM 1062 C C . ASP A 1 138 ? 12.917 -7.951 -13.106 1.00 93.31 138 ASP A C 1
ATOM 1064 O O . ASP A 1 138 ? 11.908 -8.053 -12.411 1.00 93.31 138 ASP A O 1
ATOM 1068 N N . GLU A 1 139 ? 14.141 -8.066 -12.586 1.00 96.19 139 GLU A N 1
ATOM 1069 C CA . GLU A 1 139 ? 14.409 -8.349 -11.171 1.00 96.19 139 GLU A CA 1
ATOM 1070 C C . GLU A 1 139 ? 13.840 -7.264 -10.243 1.00 96.19 13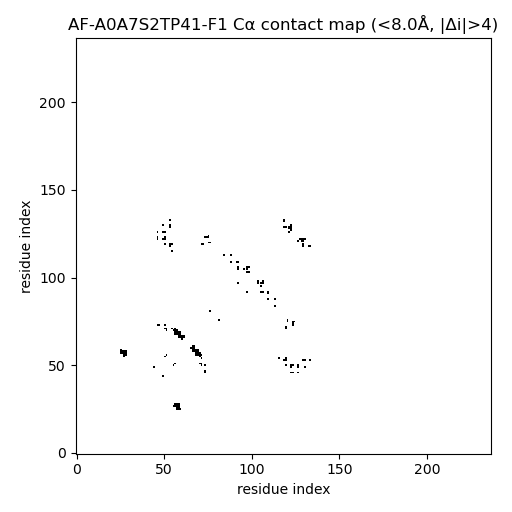9 GLU A C 1
ATOM 1072 O O . GLU A 1 139 ? 13.152 -7.572 -9.262 1.00 96.19 139 GLU A O 1
ATOM 1077 N N . ILE A 1 140 ? 14.062 -5.985 -10.567 1.00 94.44 140 ILE A N 1
ATOM 1078 C CA . ILE A 1 140 ? 13.505 -4.859 -9.801 1.00 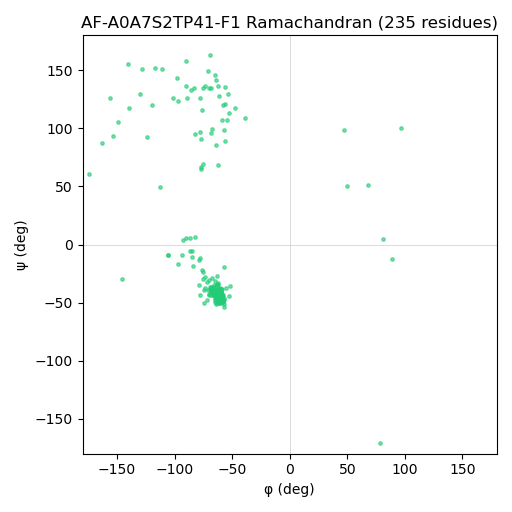94.44 140 ILE A CA 1
ATOM 1079 C C . ILE A 1 140 ? 11.976 -4.874 -9.872 1.00 94.44 140 ILE A C 1
ATOM 1081 O O . ILE A 1 140 ? 11.311 -4.684 -8.853 1.00 94.44 140 ILE A O 1
ATOM 1085 N N . SER A 1 141 ? 11.406 -5.150 -11.047 1.00 93.56 141 SER A N 1
ATOM 1086 C CA . SER A 1 141 ? 9.952 -5.218 -11.239 1.00 93.56 141 SER A CA 1
ATOM 1087 C C . SER A 1 141 ? 9.323 -6.353 -10.425 1.00 93.56 141 SER A C 1
ATOM 1089 O O . SER A 1 141 ? 8.310 -6.148 -9.754 1.00 93.56 141 SER A O 1
ATOM 1091 N N . MET A 1 142 ? 9.949 -7.535 -10.413 1.00 95.75 142 MET A N 1
ATOM 1092 C CA . MET A 1 142 ? 9.530 -8.663 -9.576 1.00 95.75 142 MET A CA 1
ATOM 1093 C C . MET A 1 142 ? 9.630 -8.324 -8.086 1.00 95.75 142 MET A C 1
ATOM 1095 O O . MET A 1 142 ? 8.703 -8.598 -7.321 1.00 95.75 142 MET A O 1
ATOM 1099 N N . THR A 1 143 ? 10.723 -7.680 -7.675 1.00 97.19 143 THR A N 1
ATOM 1100 C CA . THR A 1 143 ? 10.928 -7.249 -6.287 1.00 97.19 143 THR A CA 1
ATOM 1101 C C . THR A 1 143 ? 9.861 -6.243 -5.861 1.00 97.19 143 THR A C 1
ATOM 1103 O O . THR A 1 143 ? 9.283 -6.378 -4.780 1.00 97.19 143 THR A O 1
ATOM 1106 N N . LEU A 1 144 ? 9.538 -5.265 -6.709 1.00 93.69 144 LEU A N 1
ATOM 1107 C CA . LEU A 1 144 ? 8.499 -4.276 -6.437 1.00 93.69 144 LEU A CA 1
ATOM 1108 C C . LEU A 1 144 ? 7.114 -4.931 -6.317 1.00 93.69 144 LEU A C 1
ATOM 1110 O O . LEU A 1 144 ? 6.383 -4.634 -5.373 1.00 93.69 144 LEU A O 1
ATOM 1114 N N . ALA A 1 145 ? 6.779 -5.870 -7.207 1.00 94.25 145 ALA A N 1
ATOM 1115 C CA . ALA A 1 145 ? 5.520 -6.617 -7.152 1.00 94.25 145 ALA A CA 1
ATOM 1116 C C . ALA A 1 145 ? 5.385 -7.449 -5.860 1.00 94.25 145 ALA A C 1
ATOM 1118 O O . ALA A 1 145 ? 4.312 -7.500 -5.247 1.00 94.25 145 ALA A O 1
ATOM 1119 N N . ALA A 1 146 ? 6.481 -8.053 -5.390 1.00 97.81 146 ALA A N 1
ATOM 1120 C CA . ALA A 1 146 ? 6.507 -8.753 -4.109 1.00 97.81 146 ALA A CA 1
ATOM 1121 C C . ALA A 1 146 ? 6.236 -7.796 -2.933 1.00 97.81 146 ALA A C 1
ATOM 1123 O O . ALA A 1 146 ? 5.386 -8.084 -2.088 1.00 97.81 146 ALA A O 1
ATOM 1124 N N . HIS A 1 147 ? 6.880 -6.623 -2.908 1.00 97.06 147 HIS A N 1
ATOM 1125 C CA . HIS A 1 147 ? 6.637 -5.605 -1.879 1.00 97.06 147 HIS A CA 1
ATOM 1126 C C . HIS A 1 147 ? 5.196 -5.080 -1.907 1.00 97.06 147 HIS A C 1
ATOM 1128 O O . HIS A 1 147 ? 4.582 -4.932 -0.850 1.00 97.06 147 HIS A O 1
ATOM 1134 N N . GLN A 1 148 ? 4.624 -4.857 -3.094 1.00 95.25 148 GLN A N 1
ATOM 1135 C CA . GLN A 1 148 ? 3.216 -4.472 -3.245 1.00 95.25 148 GLN A CA 1
ATOM 1136 C C . GLN A 1 148 ? 2.280 -5.529 -2.647 1.00 95.25 148 GLN A C 1
ATOM 1138 O O . GLN A 1 148 ? 1.366 -5.189 -1.895 1.00 95.25 148 GLN A O 1
ATOM 1143 N N . THR A 1 149 ? 2.544 -6.811 -2.912 1.00 96.75 149 THR A N 1
ATOM 1144 C CA . THR A 1 149 ? 1.746 -7.926 -2.380 1.00 96.75 149 THR A CA 1
ATOM 1145 C C . THR A 1 149 ? 1.841 -8.010 -0.856 1.00 96.75 149 THR A C 1
ATOM 1147 O O . THR A 1 149 ? 0.827 -8.159 -0.172 1.00 96.75 149 THR A O 1
ATOM 1150 N N . LEU A 1 150 ? 3.045 -7.856 -0.295 1.00 97.44 150 LEU A N 1
ATOM 1151 C CA . LEU A 1 150 ? 3.249 -7.829 1.156 1.00 97.44 150 LEU A CA 1
ATOM 1152 C C . LEU A 1 150 ? 2.531 -6.641 1.809 1.00 97.44 150 LEU A C 1
ATOM 1154 O O . LEU A 1 150 ? 1.895 -6.795 2.854 1.00 97.44 150 LEU A O 1
ATOM 1158 N N . TYR A 1 151 ? 2.581 -5.465 1.183 1.00 96.94 151 TYR A N 1
ATOM 1159 C CA . TYR A 1 151 ? 1.900 -4.267 1.667 1.00 96.94 151 TYR A CA 1
ATOM 1160 C C . TYR A 1 151 ? 0.375 -4.434 1.667 1.00 96.94 151 TYR A C 1
ATOM 1162 O O . TYR A 1 151 ? -0.275 -4.194 2.687 1.00 96.94 151 TYR A O 1
ATOM 1170 N N . GLN A 1 152 ? -0.196 -4.941 0.570 1.00 96.06 152 GLN A N 1
ATOM 1171 C CA . GLN A 1 152 ? -1.622 -5.276 0.484 1.00 96.06 152 GLN A CA 1
ATOM 1172 C C . GLN A 1 152 ? -2.023 -6.310 1.547 1.00 96.06 152 GLN A C 1
ATOM 1174 O O . GLN A 1 152 ? -3.037 -6.142 2.229 1.00 96.06 152 GLN A O 1
ATOM 1179 N N . GLY A 1 153 ? -1.195 -7.339 1.755 1.00 97.88 153 GLY A N 1
ATOM 1180 C CA . GLY A 1 153 ? -1.385 -8.331 2.815 1.00 97.88 153 GLY A CA 1
ATOM 1181 C C . GLY A 1 153 ? -1.386 -7.716 4.218 1.00 97.88 153 GLY A C 1
ATOM 1182 O O . GLY A 1 153 ? -2.210 -8.085 5.059 1.00 97.88 153 GLY A O 1
ATOM 1183 N N . SER A 1 154 ? -0.514 -6.736 4.452 1.00 97.50 154 SER A N 1
ATOM 1184 C CA . SER A 1 154 ? -0.374 -6.033 5.731 1.00 97.50 154 SER A CA 1
ATOM 1185 C C . SER A 1 154 ? -1.594 -5.159 6.031 1.00 97.50 154 SER A C 1
ATOM 1187 O O . SER A 1 154 ? -2.136 -5.213 7.137 1.00 97.50 154 SER A O 1
ATOM 1189 N N . ILE A 1 155 ? -2.099 -4.429 5.031 1.00 97.44 155 ILE A N 1
ATOM 1190 C CA . ILE A 1 155 ? -3.353 -3.669 5.143 1.00 97.44 155 ILE A CA 1
ATOM 1191 C C . ILE A 1 155 ? -4.525 -4.610 5.440 1.00 97.44 155 ILE A C 1
ATOM 1193 O O . ILE A 1 155 ? -5.293 -4.373 6.374 1.00 97.44 155 ILE A O 1
ATOM 1197 N N . ALA A 1 156 ? -4.649 -5.709 4.692 1.00 97.06 156 ALA A N 1
ATOM 1198 C CA . ALA A 1 156 ? -5.729 -6.675 4.882 1.00 97.06 156 ALA A CA 1
ATOM 1199 C C . ALA A 1 156 ? -5.679 -7.351 6.263 1.00 97.06 156 ALA A C 1
ATOM 1201 O O . ALA A 1 156 ? -6.714 -7.677 6.850 1.00 97.06 156 ALA A O 1
ATOM 1202 N N . PHE A 1 157 ? -4.483 -7.588 6.805 1.00 97.06 157 PHE A N 1
ATOM 1203 C CA . PHE A 1 157 ? -4.314 -8.057 8.178 1.00 97.06 157 PHE A CA 1
ATOM 1204 C C . PHE A 1 157 ? -4.782 -7.009 9.197 1.00 97.06 157 PHE A C 1
ATOM 1206 O O . PHE A 1 157 ? -5.585 -7.340 10.070 1.00 97.06 157 PHE A O 1
ATOM 1213 N N . GLY A 1 158 ? -4.343 -5.754 9.053 1.00 97.38 158 GLY A N 1
ATOM 1214 C CA . GLY A 1 158 ? -4.748 -4.653 9.930 1.00 97.38 158 GLY A CA 1
ATOM 1215 C C . GLY A 1 158 ? -6.263 -4.451 9.950 1.00 97.38 158 GLY A C 1
ATOM 1216 O O . GLY A 1 158 ? -6.867 -4.416 11.020 1.00 97.38 158 GLY A O 1
ATOM 1217 N N . MET A 1 159 ? -6.897 -4.436 8.775 1.00 96.19 159 MET A N 1
ATOM 1218 C CA . MET A 1 159 ? -8.351 -4.307 8.643 1.00 96.19 159 MET A CA 1
ATOM 1219 C C . MET A 1 159 ? -9.100 -5.463 9.320 1.00 96.19 159 MET A C 1
ATOM 1221 O O . MET A 1 159 ? -10.061 -5.236 10.053 1.00 96.19 159 MET A O 1
ATOM 1225 N N . ARG A 1 160 ? -8.643 -6.710 9.133 1.00 95.44 160 ARG A N 1
ATOM 1226 C CA . ARG A 1 160 ? -9.240 -7.876 9.808 1.00 95.44 160 ARG A CA 1
ATOM 1227 C C . ARG A 1 160 ? -9.123 -7.784 11.323 1.00 95.44 160 ARG A C 1
ATOM 1229 O O . ARG A 1 160 ? -10.064 -8.152 12.018 1.00 95.44 160 ARG A O 1
ATOM 1236 N N . LYS A 1 161 ? -7.988 -7.309 11.837 1.00 95.75 161 LYS A N 1
ATOM 1237 C CA . LYS A 1 161 ? -7.778 -7.157 13.281 1.00 95.75 161 LYS A CA 1
ATOM 1238 C C . LYS A 1 161 ? -8.611 -6.030 13.880 1.00 95.75 161 LYS A C 1
ATOM 1240 O O . LYS A 1 161 ? -9.172 -6.239 14.950 1.00 95.75 161 LYS A O 1
ATOM 1245 N N . ALA A 1 162 ? -8.755 -4.907 13.181 1.00 93.94 162 ALA A N 1
ATOM 1246 C CA . ALA A 1 162 ? -9.665 -3.838 13.585 1.00 93.94 162 ALA A CA 1
ATOM 1247 C C . ALA A 1 162 ? -11.112 -4.350 13.668 1.00 93.94 162 ALA A C 1
ATOM 1249 O O . ALA A 1 162 ? -11.755 -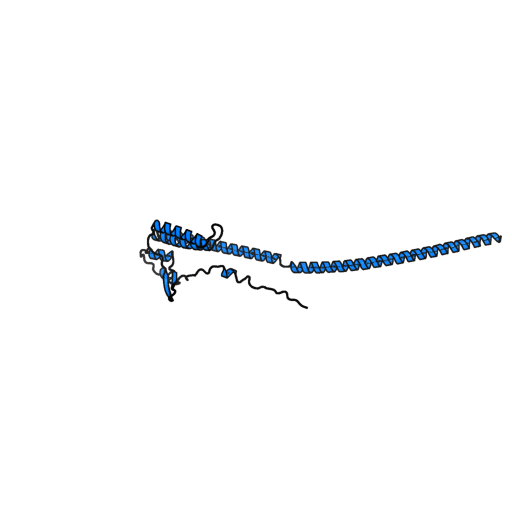4.227 14.706 1.00 93.94 162 ALA A O 1
ATOM 1250 N N . LEU A 1 163 ? -11.576 -5.053 12.631 1.00 92.19 163 LEU A N 1
ATOM 1251 C CA . LEU A 1 163 ? -12.920 -5.630 12.610 1.00 92.19 163 LEU A CA 1
ATOM 1252 C C . LEU A 1 163 ? -13.108 -6.695 13.704 1.00 92.19 163 LEU A C 1
ATOM 1254 O O . LEU A 1 163 ? -14.155 -6.747 14.342 1.00 92.19 163 LEU A O 1
ATOM 1258 N N . GLN A 1 164 ? -12.092 -7.525 13.968 1.00 91.44 164 GLN A N 1
ATOM 1259 C CA . GLN A 1 164 ? -12.118 -8.495 15.068 1.00 91.44 164 GLN A CA 1
ATOM 1260 C C . GLN A 1 164 ? -12.217 -7.815 16.445 1.00 91.44 164 GLN A C 1
ATOM 1262 O O . GLN A 1 164 ? -12.855 -8.367 17.336 1.00 91.44 164 GLN A O 1
ATOM 1267 N N . ALA A 1 165 ? -11.604 -6.644 16.632 1.00 88.62 165 ALA A N 1
ATOM 1268 C CA . ALA A 1 165 ? -11.693 -5.891 17.883 1.00 88.62 165 ALA A CA 1
ATOM 1269 C C . ALA A 1 165 ? -13.082 -5.261 18.092 1.00 88.62 165 ALA A C 1
ATOM 1271 O O . ALA A 1 165 ? -13.548 -5.167 19.224 1.00 88.62 165 ALA A O 1
ATOM 1272 N N . GLU A 1 166 ? -13.758 -4.868 17.012 1.00 87.44 166 GLU A N 1
ATOM 1273 C CA . GLU A 1 166 ? -15.128 -4.339 17.062 1.00 87.44 166 GLU A CA 1
ATOM 1274 C C . GLU A 1 166 ? -16.188 -5.438 17.258 1.00 87.44 166 GLU A C 1
ATOM 1276 O O . GLU A 1 166 ? -17.295 -5.176 17.748 1.00 87.44 166 GLU A O 1
ATOM 1281 N N . GLN A 1 167 ? -15.869 -6.690 16.913 1.00 88.75 167 GLN A N 1
ATOM 1282 C CA . GLN A 1 167 ? -16.781 -7.813 17.114 1.00 88.75 167 GLN A CA 1
ATOM 1283 C C . GLN A 1 167 ? -17.114 -8.008 18.598 1.00 88.75 167 GLN A C 1
ATOM 1285 O O . GLN A 1 167 ? -16.249 -8.148 19.457 1.00 88.75 167 GLN A O 1
ATOM 1290 N N . GLY A 1 168 ? -18.412 -8.065 18.897 1.00 81.50 168 GLY A N 1
ATOM 1291 C CA . GLY A 1 168 ? -18.921 -8.293 20.251 1.00 81.50 168 GLY A CA 1
ATOM 1292 C C . GLY A 1 168 ? -19.134 -7.023 21.078 1.00 81.50 168 GLY A C 1
ATOM 1293 O O . GLY A 1 168 ? -19.854 -7.098 22.074 1.00 81.50 168 GLY A O 1
ATOM 1294 N N . GLY A 1 169 ? -18.630 -5.860 20.641 1.00 86.75 169 GLY A N 1
ATOM 1295 C CA . GLY A 1 169 ? -18.868 -4.576 21.313 1.00 86.75 169 GLY A CA 1
ATOM 1296 C C . GLY A 1 169 ? -20.360 -4.256 21.446 1.00 86.75 169 GLY A C 1
ATOM 1297 O O . GLY A 1 169 ? -20.863 -4.078 22.551 1.00 86.75 169 GLY A O 1
ATOM 1298 N N . SER A 1 170 ? -21.109 -4.328 20.341 1.00 85.00 170 SER A N 1
ATOM 1299 C CA . SER A 1 170 ? -22.558 -4.058 20.333 1.00 85.00 170 SER A CA 1
ATOM 1300 C C . SER A 1 170 ? -23.362 -4.998 21.250 1.00 85.00 170 SER A C 1
ATOM 1302 O O . SER A 1 170 ? -24.277 -4.566 21.954 1.00 85.00 170 SER A O 1
ATOM 1304 N N . ALA A 1 171 ? -22.997 -6.284 21.305 1.00 89.12 171 ALA A N 1
ATOM 1305 C CA . ALA A 1 171 ? -23.653 -7.249 22.188 1.00 89.12 171 ALA A CA 1
ATOM 1306 C C . ALA A 1 171 ? -23.363 -6.957 23.671 1.00 89.12 171 ALA A C 1
ATOM 1308 O O . ALA A 1 171 ? -24.257 -7.062 24.515 1.00 89.12 171 ALA A O 1
ATOM 1309 N N . LEU A 1 172 ? -22.126 -6.562 23.991 1.00 89.56 172 LEU A N 1
ATOM 1310 C CA . LEU A 1 172 ? -21.743 -6.147 25.340 1.00 89.56 172 LEU A CA 1
ATOM 1311 C C . LEU A 1 172 ? -22.452 -4.853 25.749 1.00 89.56 172 LEU A C 1
ATOM 1313 O O . LEU A 1 172 ? -22.997 -4.795 26.848 1.00 89.56 172 LEU A O 1
ATOM 1317 N N . GLU A 1 173 ? -22.537 -3.859 24.865 1.00 91.75 173 GLU A N 1
ATOM 1318 C CA . GLU A 1 173 ? -23.278 -2.616 25.108 1.00 91.75 173 GLU A CA 1
ATOM 1319 C C . GLU A 1 173 ? -24.766 -2.868 25.372 1.00 91.75 173 GLU A C 1
ATOM 1321 O O . GLU A 1 173 ? -25.342 -2.304 26.306 1.00 91.75 173 GLU A O 1
ATOM 1326 N N . ALA A 1 174 ? -25.398 -3.756 24.599 1.00 93.06 174 ALA A N 1
ATOM 1327 C CA . ALA A 1 174 ? -26.782 -4.156 24.837 1.00 93.06 174 ALA A CA 1
ATOM 1328 C C . ALA A 1 174 ? -26.950 -4.810 26.220 1.00 93.06 174 ALA A C 1
ATOM 1330 O O . ALA A 1 174 ? -27.897 -4.503 26.950 1.00 93.06 174 ALA A O 1
ATOM 1331 N N . LYS A 1 175 ? -26.004 -5.669 26.618 1.00 95.25 175 LYS A N 1
ATOM 1332 C CA . LYS A 1 175 ? -26.005 -6.316 27.936 1.00 95.25 175 LYS A CA 1
ATOM 1333 C C . LYS A 1 175 ? -25.789 -5.314 29.073 1.00 95.25 175 LYS A C 1
ATOM 1335 O O . LYS A 1 175 ? -26.452 -5.431 30.102 1.00 95.25 175 LYS A O 1
ATOM 1340 N N . ILE A 1 176 ? -24.921 -4.317 28.889 1.00 95.56 176 ILE A N 1
ATOM 1341 C CA . ILE A 1 176 ? -24.713 -3.223 29.851 1.00 95.56 176 ILE A CA 1
ATOM 1342 C C . ILE A 1 176 ? -26.025 -2.464 30.066 1.00 95.56 176 ILE A C 1
ATOM 1344 O O . ILE A 1 176 ? -26.476 -2.364 31.206 1.00 95.56 176 ILE A O 1
ATOM 1348 N N . LYS A 1 177 ? -26.704 -2.041 28.990 1.00 96.88 177 LYS A N 1
ATOM 1349 C CA . LYS A 1 177 ? -27.997 -1.337 29.080 1.00 96.88 177 LYS A CA 1
ATOM 1350 C C . LYS A 1 177 ? -29.051 -2.151 29.837 1.00 96.88 177 LYS A C 1
ATOM 1352 O O . LYS A 1 177 ? -29.701 -1.638 30.747 1.00 96.88 177 LYS A O 1
ATOM 1357 N N . GLN A 1 178 ? -29.178 -3.444 29.529 1.00 96.88 178 GLN A N 1
ATOM 1358 C CA . GLN A 1 178 ? -30.105 -4.332 30.242 1.00 96.88 178 GLN A CA 1
ATOM 1359 C C . GLN A 1 178 ? -29.781 -4.447 31.740 1.00 96.88 178 GLN A C 1
ATOM 1361 O O . GLN A 1 178 ? -30.685 -4.429 32.583 1.00 96.88 178 GLN A O 1
ATOM 1366 N N . LEU A 1 179 ? -28.498 -4.576 32.093 1.00 96.69 179 LEU A N 1
ATOM 1367 C CA . LEU A 1 179 ? -28.062 -4.668 33.486 1.00 96.69 179 LEU A CA 1
ATOM 1368 C C . LEU A 1 179 ? -28.277 -3.353 34.244 1.00 96.69 179 LEU A C 1
ATOM 1370 O O . LEU A 1 179 ? -28.703 -3.387 35.400 1.00 96.69 179 LEU A O 1
ATOM 1374 N N . GLU A 1 180 ? -28.056 -2.205 33.607 1.00 97.06 180 GLU A N 1
ATOM 1375 C CA . GLU A 1 180 ? -28.323 -0.884 34.184 1.00 97.06 180 GLU A CA 1
ATOM 1376 C C . GLU A 1 180 ? -29.810 -0.667 34.470 1.00 97.06 180 GLU A C 1
ATOM 1378 O O . GLU A 1 180 ? -30.176 -0.230 35.565 1.00 97.06 180 GLU A O 1
ATOM 1383 N N . GLU A 1 181 ? -30.690 -1.033 33.535 1.00 97.00 181 GLU A N 1
ATOM 1384 C CA . GLU A 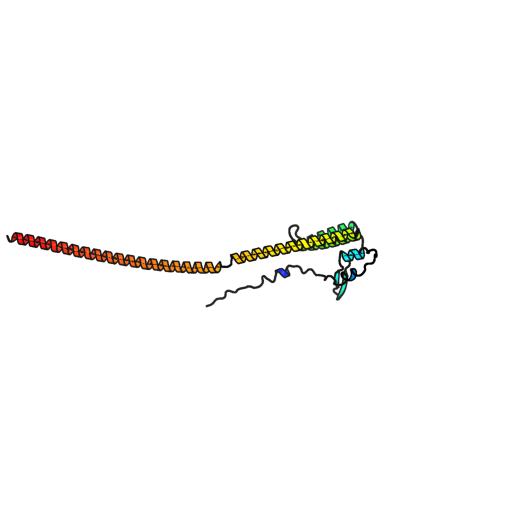1 181 ? -32.136 -0.993 33.760 1.00 97.00 181 GLU A CA 1
ATOM 1385 C C . GLU A 1 181 ? -32.557 -1.907 34.911 1.00 97.00 181 GLU A C 1
ATOM 1387 O O . GLU A 1 181 ? -33.365 -1.521 35.763 1.00 97.00 181 GLU A O 1
ATOM 1392 N N . ARG A 1 182 ? -31.999 -3.122 34.971 1.00 96.94 182 ARG A N 1
ATOM 1393 C CA . ARG A 1 182 ? -32.287 -4.070 36.051 1.00 96.94 182 ARG A CA 1
ATOM 1394 C C . ARG A 1 182 ? -31.803 -3.542 37.400 1.00 96.94 182 ARG A C 1
ATOM 1396 O O . ARG A 1 182 ? -32.539 -3.653 38.380 1.00 96.94 182 ARG A O 1
ATOM 1403 N N . LYS A 1 183 ? -30.619 -2.923 37.450 1.00 97.38 183 LYS A N 1
ATOM 1404 C CA . LYS A 1 183 ? -30.081 -2.269 38.651 1.00 97.38 183 LYS A CA 1
ATOM 1405 C C . LYS A 1 183 ? -31.004 -1.148 39.123 1.00 97.38 183 LYS A C 1
ATOM 1407 O O . LYS A 1 183 ? -31.368 -1.142 40.295 1.00 97.38 183 LYS A O 1
ATOM 1412 N N . LYS A 1 184 ? -31.447 -0.265 38.220 1.00 97.12 184 LYS A N 1
ATOM 1413 C CA . LYS A 1 184 ? -32.395 0.814 38.547 1.00 97.12 184 LYS A CA 1
ATOM 1414 C C . LYS A 1 184 ? -33.703 0.258 39.114 1.00 97.12 184 LYS A C 1
ATOM 1416 O O . LYS A 1 184 ? -34.117 0.665 40.193 1.00 97.12 184 LYS A O 1
ATOM 1421 N N . LYS A 1 185 ? -34.308 -0.737 38.450 1.00 96.62 185 LYS A N 1
ATOM 1422 C CA . LYS A 1 185 ? -35.546 -1.392 38.920 1.00 96.62 185 LYS A CA 1
ATOM 1423 C C . LYS A 1 185 ? -35.383 -2.008 40.313 1.00 96.62 185 LYS A C 1
ATOM 1425 O O . LYS A 1 185 ? -36.274 -1.875 41.151 1.00 96.62 185 LYS A O 1
ATOM 1430 N N . LEU A 1 186 ? -34.258 -2.681 40.569 1.00 96.12 186 LEU A N 1
ATOM 1431 C CA . LEU A 1 186 ? -33.964 -3.270 41.877 1.00 96.12 186 LEU A CA 1
ATOM 1432 C C . LEU A 1 186 ? -33.733 -2.205 42.953 1.00 96.12 186 LEU A C 1
ATOM 1434 O O . LEU A 1 186 ? -34.241 -2.365 44.056 1.00 96.12 186 LEU A O 1
ATOM 1438 N N . GLN A 1 187 ? -33.043 -1.106 42.638 1.00 95.81 187 GLN A N 1
ATOM 1439 C CA . GLN A 1 187 ? -32.859 0.013 43.568 1.00 95.81 187 GLN A CA 1
ATOM 1440 C C . GLN A 1 187 ? -34.192 0.662 43.952 1.00 95.81 187 GLN A C 1
ATOM 1442 O O . GLN A 1 187 ? -34.423 0.901 45.133 1.00 95.81 187 GLN A O 1
ATOM 1447 N N . THR A 1 188 ? -35.101 0.878 42.996 1.00 96.44 188 THR A N 1
ATOM 1448 C CA . THR A 1 188 ? -36.438 1.411 43.297 1.00 96.44 188 THR A CA 1
ATOM 1449 C C . THR A 1 188 ? -37.236 0.460 44.189 1.00 96.44 188 THR A C 1
ATOM 1451 O O . THR A 1 188 ? -37.867 0.904 45.143 1.00 96.44 188 THR A O 1
ATOM 1454 N N . ARG A 1 189 ? -37.185 -0.855 43.930 1.00 95.94 189 ARG A N 1
ATOM 1455 C CA . ARG A 1 189 ? -37.837 -1.855 44.796 1.00 95.94 189 ARG A CA 1
ATOM 1456 C C . ARG A 1 189 ? -37.242 -1.874 46.199 1.00 95.94 189 ARG A C 1
ATOM 1458 O O . ARG A 1 189 ? -37.994 -1.923 47.163 1.00 95.94 189 ARG A O 1
ATOM 1465 N N . LEU A 1 190 ? -35.916 -1.800 46.312 1.00 96.38 190 LEU A N 1
ATOM 1466 C CA . LEU A 1 190 ? -35.237 -1.720 47.601 1.00 96.38 190 LEU A CA 1
ATOM 1467 C C . LEU A 1 190 ? -35.729 -0.497 48.385 1.00 96.38 190 LEU A C 1
ATOM 1469 O O . LEU A 1 190 ? -36.159 -0.652 49.517 1.00 96.38 190 LEU A O 1
ATOM 1473 N N . GLN A 1 191 ? -35.756 0.684 47.760 1.00 96.00 191 GLN A N 1
ATOM 1474 C CA . GLN A 1 191 ? -36.255 1.917 48.383 1.00 96.00 191 GLN A CA 1
ATOM 1475 C C . GLN A 1 191 ? -37.728 1.815 48.812 1.00 96.00 191 GLN A C 1
ATOM 1477 O O . GLN A 1 191 ? -38.119 2.315 49.867 1.00 96.00 191 GLN A O 1
ATOM 1482 N N . GLN A 1 192 ? -38.567 1.157 48.009 1.00 95.56 192 GLN A N 1
ATOM 1483 C CA . GLN A 1 192 ? -39.968 0.913 48.361 1.00 95.56 192 GLN A CA 1
ATOM 1484 C C . GLN A 1 192 ? -40.102 -0.013 49.575 1.00 95.56 192 GLN A C 1
ATOM 1486 O O . GLN A 1 192 ? -40.929 0.242 50.444 1.00 95.56 192 GLN A O 1
ATOM 1491 N N . GLU A 1 193 ? -39.306 -1.077 49.663 1.00 94.94 193 GLU A N 1
ATOM 1492 C CA . GLU A 1 193 ? -39.357 -1.986 50.812 1.00 94.94 193 GLU A CA 1
ATOM 1493 C C . GLU A 1 193 ? -38.727 -1.379 52.071 1.00 94.94 193 GLU A C 1
ATOM 1495 O O . GLU A 1 193 ? -39.280 -1.537 53.159 1.00 94.94 193 GLU A O 1
ATOM 1500 N N . THR A 1 194 ? -37.640 -0.609 51.952 1.00 95.69 194 THR A N 1
ATOM 1501 C CA . THR A 1 194 ? -37.046 0.090 53.103 1.00 95.69 194 THR A CA 1
ATOM 1502 C C . THR A 1 194 ? -38.012 1.121 53.678 1.00 95.69 194 THR A C 1
ATOM 1504 O O . THR A 1 194 ? -38.259 1.118 54.879 1.00 95.69 194 THR A O 1
ATOM 1507 N N . THR A 1 195 ? -38.651 1.935 52.830 1.00 95.94 195 THR A N 1
ATOM 1508 C CA . THR A 1 195 ? -39.662 2.909 53.284 1.00 95.94 195 THR A CA 1
ATOM 1509 C C . THR A 1 195 ? -40.866 2.231 53.941 1.00 95.94 195 THR A C 1
ATOM 1511 O O . THR A 1 195 ? -41.339 2.697 54.978 1.00 95.94 195 THR A O 1
ATOM 1514 N N . LYS A 1 196 ? -41.346 1.096 53.410 1.00 96.50 196 LYS A N 1
ATOM 1515 C CA . LYS A 1 196 ? -42.395 0.296 54.067 1.00 96.50 196 LYS A CA 1
ATOM 1516 C C . LYS A 1 196 ? -41.952 -0.215 55.439 1.00 96.50 196 LYS A C 1
ATOM 1518 O O . LYS A 1 196 ? -42.732 -0.112 56.387 1.00 96.50 196 LYS A O 1
ATOM 1523 N N . SER A 1 197 ? -40.730 -0.739 55.548 1.00 94.75 197 SER A N 1
ATOM 1524 C CA . SER A 1 197 ? -40.173 -1.230 56.815 1.00 94.75 197 SER A CA 1
ATOM 1525 C C . SER A 1 197 ? -40.087 -0.110 57.851 1.00 94.75 197 SER A C 1
ATOM 1527 O O . SER A 1 197 ? -40.602 -0.260 58.955 1.00 94.75 197 SER A O 1
ATOM 1529 N N . GLU A 1 198 ? -39.560 1.057 57.473 1.00 95.69 198 GLU A N 1
ATOM 1530 C CA . GLU A 1 198 ? -39.464 2.231 58.351 1.00 95.69 198 GLU A CA 1
ATOM 1531 C C . GLU A 1 198 ? -40.840 2.715 58.838 1.00 95.69 198 GLU A C 1
ATOM 1533 O O . GLU A 1 198 ? -41.013 3.063 60.008 1.00 95.69 198 GLU A O 1
ATOM 1538 N N . ILE A 1 199 ? -41.852 2.727 57.961 1.00 95.88 199 ILE A N 1
ATOM 1539 C CA . ILE A 1 199 ? -43.227 3.090 58.338 1.00 95.88 199 ILE A CA 1
ATOM 1540 C C . ILE A 1 199 ? -43.796 2.080 59.341 1.00 95.88 199 ILE A C 1
ATOM 1542 O O . ILE A 1 199 ? -44.470 2.471 60.298 1.00 95.88 199 ILE A O 1
ATOM 1546 N N . LEU A 1 200 ? -43.563 0.783 59.131 1.00 95.06 200 LEU A N 1
ATOM 1547 C CA . LEU A 1 200 ? -44.023 -0.261 60.045 1.00 95.06 200 LEU A CA 1
ATOM 1548 C C . LEU A 1 200 ? -43.320 -0.173 61.401 1.00 95.06 200 LEU A C 1
ATOM 1550 O O . LEU A 1 200 ? -43.996 -0.242 62.427 1.00 95.06 200 LEU A O 1
ATOM 1554 N N . GLU A 1 201 ? -42.007 0.043 61.421 1.00 94.38 201 GLU A N 1
ATOM 1555 C CA . GLU A 1 201 ? -41.234 0.233 62.649 1.00 94.38 201 GLU A CA 1
ATOM 1556 C C . GLU A 1 201 ? -41.734 1.434 63.455 1.00 94.38 201 GLU A C 1
ATOM 1558 O O . GLU A 1 201 ? -41.969 1.298 64.658 1.00 94.38 201 GLU A O 1
ATOM 1563 N N . LYS A 1 202 ? -42.000 2.573 62.798 1.00 95.31 202 LYS A N 1
ATOM 1564 C CA . LYS A 1 202 ? -42.610 3.753 63.437 1.00 95.31 202 LYS A CA 1
ATOM 1565 C C . LYS A 1 202 ? -43.995 3.444 64.008 1.00 95.31 202 LYS A C 1
ATOM 1567 O O . LYS A 1 202 ? -44.261 3.726 65.171 1.00 95.31 202 LYS A O 1
ATOM 1572 N N . LYS A 1 203 ? -44.865 2.768 63.251 1.00 95.06 203 LYS A N 1
ATOM 1573 C CA . LYS A 1 203 ? -46.196 2.365 63.747 1.00 95.06 203 LYS A CA 1
ATOM 1574 C C . LYS A 1 203 ? -46.115 1.410 64.940 1.00 95.06 203 LYS A C 1
ATOM 1576 O O . LYS A 1 203 ? -46.947 1.475 65.846 1.00 95.06 203 LYS A O 1
ATOM 1581 N N . ILE A 1 204 ? -45.159 0.482 64.935 1.00 93.88 204 ILE A N 1
ATOM 1582 C CA . ILE A 1 204 ? -44.952 -0.464 66.038 1.00 93.88 204 ILE A CA 1
ATOM 1583 C C . ILE A 1 204 ? -44.409 0.269 67.267 1.00 93.88 204 ILE A C 1
ATOM 1585 O O . ILE A 1 204 ? -44.891 0.008 68.371 1.00 93.88 204 ILE A O 1
ATOM 1589 N N . SER A 1 205 ? -43.450 1.183 67.099 1.00 94.56 205 SER A N 1
ATOM 1590 C CA . SER A 1 205 ? -42.881 1.956 68.205 1.00 94.56 205 SER A CA 1
ATOM 1591 C C . SER A 1 205 ? -43.919 2.888 68.834 1.00 94.56 205 SER A C 1
ATOM 1593 O O . SER A 1 205 ? -44.065 2.878 70.054 1.00 94.56 205 SER A O 1
ATOM 1595 N N . GLU A 1 206 ? -44.734 3.578 68.032 1.00 93.94 206 GLU A N 1
ATOM 1596 C CA . GLU A 1 206 ? -45.859 4.398 68.499 1.00 93.94 206 GLU A CA 1
ATOM 1597 C C . GLU A 1 206 ? -46.891 3.567 69.270 1.00 93.94 206 GLU A C 1
ATOM 1599 O O . GLU A 1 206 ? -47.296 3.937 70.373 1.00 93.94 206 GLU A O 1
ATOM 1604 N N . LYS A 1 207 ? -47.290 2.399 68.741 1.00 93.69 207 LYS A N 1
ATOM 1605 C CA . LYS A 1 207 ? -48.215 1.486 69.437 1.00 93.69 207 LYS A CA 1
ATOM 1606 C C . LYS A 1 207 ? -47.637 0.976 70.755 1.00 93.69 207 LYS A C 1
ATOM 1608 O O . LYS A 1 207 ? -48.380 0.879 71.731 1.00 93.69 207 LYS A O 1
ATOM 1613 N N . LYS A 1 208 ? -46.343 0.636 70.791 1.00 93.88 208 LYS A N 1
ATOM 1614 C CA . LYS A 1 208 ? -45.652 0.233 72.024 1.00 93.88 208 LYS A CA 1
ATOM 1615 C C . LYS A 1 208 ? -45.642 1.381 73.033 1.00 93.88 208 LYS A C 1
ATOM 1617 O O . LYS A 1 208 ? -46.122 1.180 74.139 1.00 93.88 208 LYS A O 1
ATOM 1622 N N . GLN A 1 209 ? -45.228 2.585 72.638 1.00 93.88 209 GLN A N 1
ATOM 1623 C CA . GLN A 1 209 ? -45.222 3.768 73.508 1.00 93.88 209 GLN A CA 1
ATOM 1624 C C . GLN A 1 209 ? -46.621 4.130 74.025 1.00 93.88 209 GLN A C 1
ATOM 1626 O O . GLN A 1 209 ? -46.775 4.474 75.193 1.00 93.88 209 GLN A O 1
ATOM 1631 N N . ALA A 1 210 ? -47.659 4.037 73.191 1.00 93.25 210 ALA A N 1
ATOM 1632 C CA . ALA A 1 210 ? -49.035 4.294 73.610 1.00 93.25 210 ALA A CA 1
ATOM 1633 C C . ALA A 1 210 ? -49.534 3.254 74.626 1.00 93.25 210 ALA A C 1
ATOM 1635 O O . ALA A 1 210 ? -50.196 3.617 75.597 1.00 93.25 210 ALA A O 1
ATOM 1636 N N . LYS A 1 211 ? -49.204 1.969 74.428 1.00 90.81 211 LYS A N 1
ATOM 1637 C CA . LYS A 1 211 ? -49.498 0.910 75.406 1.00 90.81 211 LYS A CA 1
ATOM 1638 C C . LYS A 1 211 ? -48.731 1.116 76.711 1.00 90.81 211 LYS A C 1
ATOM 1640 O O . LYS A 1 211 ? -49.347 1.021 77.764 1.00 90.81 211 LYS A O 1
ATOM 1645 N N . GLU A 1 212 ? -47.443 1.450 76.637 1.00 92.31 212 GLU A N 1
ATOM 1646 C CA . GLU A 1 212 ? -46.592 1.745 77.797 1.00 92.31 212 GLU A CA 1
ATOM 1647 C C . GLU A 1 212 ? -47.182 2.896 78.623 1.00 92.31 212 GLU A C 1
ATOM 1649 O O . GLU A 1 212 ? -47.393 2.750 79.821 1.00 92.31 212 GLU A O 1
ATOM 1654 N N . LYS A 1 213 ? -47.558 4.008 77.972 1.00 93.88 213 LYS A N 1
ATOM 1655 C CA . LYS A 1 213 ? -48.194 5.162 78.629 1.00 93.88 213 LYS A CA 1
ATOM 1656 C C . LYS A 1 213 ? -49.530 4.804 79.281 1.00 93.88 213 LYS A C 1
ATOM 1658 O O . LYS A 1 213 ? -49.772 5.216 80.409 1.00 93.88 213 LYS A O 1
ATOM 1663 N N . ARG A 1 214 ? -50.385 4.026 78.601 1.00 91.62 214 ARG A N 1
ATOM 1664 C CA . ARG A 1 214 ? -51.661 3.552 79.174 1.00 91.62 214 ARG A CA 1
ATOM 1665 C C . ARG A 1 214 ? -51.427 2.677 80.402 1.00 91.62 214 ARG A C 1
ATOM 1667 O O . ARG A 1 214 ? -51.997 2.948 81.452 1.00 91.62 214 ARG A O 1
ATOM 1674 N N . MET A 1 215 ? -50.547 1.684 80.284 1.00 90.19 215 MET A N 1
ATOM 1675 C CA . MET A 1 215 ? -50.203 0.787 81.386 1.00 90.19 215 MET A CA 1
ATOM 1676 C C . MET A 1 215 ? -49.590 1.558 82.563 1.00 90.19 215 MET A C 1
ATOM 1678 O O . MET A 1 215 ? -49.889 1.260 83.714 1.00 90.19 215 MET A O 1
ATOM 1682 N N . GLN A 1 216 ? -48.767 2.569 82.285 1.00 93.38 216 GLN A N 1
ATOM 1683 C CA . GLN A 1 216 ? -48.187 3.444 83.298 1.00 93.38 216 GLN A CA 1
ATOM 1684 C C . GLN A 1 216 ? -49.262 4.271 84.018 1.00 93.38 216 GLN A C 1
ATOM 1686 O O . GLN A 1 216 ? -49.301 4.260 85.244 1.00 93.38 216 GLN A O 1
ATOM 1691 N N . SER A 1 217 ? -50.189 4.899 83.285 1.00 92.06 217 SER A N 1
ATOM 1692 C CA . SER A 1 217 ? -51.305 5.639 83.896 1.00 92.06 217 SER A CA 1
ATOM 1693 C C . SER A 1 217 ? -52.234 4.745 84.725 1.00 92.06 217 SER A C 1
ATOM 1695 O O . SER A 1 217 ? -52.722 5.158 85.773 1.00 92.06 217 SER A O 1
ATOM 1697 N N . GLU A 1 218 ? -52.445 3.496 84.301 1.00 90.06 218 GLU A N 1
ATOM 1698 C CA . GLU A 1 218 ? -53.254 2.518 85.033 1.00 90.06 218 GLU A CA 1
ATOM 1699 C C . GLU A 1 218 ? -52.549 2.058 86.315 1.00 90.06 218 GLU A C 1
ATOM 1701 O O . GLU A 1 218 ? -53.166 2.017 87.379 1.00 90.06 218 GLU A O 1
ATOM 1706 N N . LYS A 1 219 ? -51.233 1.804 86.254 1.00 90.25 219 LYS A N 1
ATOM 1707 C CA . LYS A 1 219 ? -50.405 1.543 87.444 1.00 90.25 219 LYS A CA 1
ATOM 1708 C C . LYS A 1 219 ? -50.446 2.708 88.429 1.00 90.25 219 LYS A C 1
ATOM 1710 O O . LYS A 1 219 ? -50.571 2.478 89.629 1.00 90.25 219 LYS A O 1
ATOM 1715 N N . GLU A 1 220 ? -50.341 3.942 87.944 1.00 90.62 220 GLU A N 1
ATOM 1716 C CA . GLU A 1 220 ? -50.403 5.149 88.774 1.00 90.62 220 GLU A CA 1
ATOM 1717 C C . GLU A 1 220 ? -51.777 5.311 89.434 1.00 90.62 220 GLU A C 1
ATOM 1719 O O . GLU A 1 220 ? -51.845 5.539 90.643 1.00 90.62 220 GLU A O 1
ATOM 1724 N N . PHE A 1 221 ? -52.865 5.109 88.685 1.00 91.69 221 PHE A N 1
ATOM 1725 C CA . PHE A 1 221 ? -54.231 5.148 89.212 1.00 91.69 221 PHE A CA 1
ATOM 1726 C C . PHE A 1 221 ? -54.477 4.069 90.276 1.00 91.69 221 PHE A C 1
ATOM 1728 O O . PHE A 1 221 ? -54.946 4.376 91.372 1.00 91.69 221 PHE A O 1
ATOM 1735 N N . LEU A 1 222 ? -54.109 2.815 89.994 1.00 90.12 222 LEU A N 1
ATOM 1736 C CA . LEU A 1 222 ? -54.238 1.710 90.948 1.00 90.12 222 LEU A CA 1
ATOM 1737 C C . LEU A 1 222 ? -53.365 1.929 92.188 1.00 90.12 222 LEU A C 1
ATOM 1739 O O . LEU A 1 222 ? -53.807 1.665 93.303 1.00 90.12 222 LEU A O 1
ATOM 1743 N N . SER A 1 223 ? -52.148 2.458 92.022 1.00 89.56 223 SER A N 1
ATOM 1744 C CA . SER A 1 223 ? -51.280 2.823 93.146 1.00 89.56 223 SER A CA 1
ATOM 1745 C C . SER A 1 223 ? -51.899 3.929 94.003 1.00 89.56 223 SER A C 1
ATOM 1747 O O . SER A 1 223 ? -51.852 3.850 95.231 1.00 89.56 223 SER A O 1
ATOM 1749 N N . PHE A 1 224 ? -52.510 4.942 93.382 1.00 90.06 224 PHE A N 1
ATOM 1750 C CA . PHE A 1 224 ? -53.224 5.998 94.094 1.00 90.06 224 PHE A CA 1
ATOM 1751 C C . PHE A 1 224 ? -54.423 5.442 94.872 1.00 90.06 224 PHE A C 1
ATOM 1753 O O . PHE A 1 224 ? -54.570 5.735 96.058 1.00 90.06 224 PHE A O 1
ATOM 1760 N N . GLN A 1 225 ? -55.237 4.587 94.246 1.00 88.00 225 GLN A N 1
ATOM 1761 C CA . GLN A 1 225 ? -56.379 3.950 94.899 1.00 88.00 225 GLN A CA 1
ATOM 1762 C C . GLN A 1 225 ? -55.941 3.044 96.056 1.00 88.00 225 GLN A C 1
ATOM 1764 O O . GLN A 1 225 ? -56.529 3.115 97.132 1.00 88.00 225 GLN A O 1
ATOM 1769 N N . ALA A 1 226 ? -54.886 2.244 95.872 1.00 86.25 226 ALA A N 1
ATOM 1770 C CA . ALA A 1 226 ? -54.318 1.406 96.925 1.00 86.25 226 ALA A CA 1
ATOM 1771 C C . ALA A 1 226 ? -53.862 2.247 98.127 1.00 86.25 226 ALA A C 1
ATOM 1773 O O . ALA A 1 226 ? -54.248 1.956 99.256 1.00 86.25 226 ALA A O 1
ATOM 1774 N N . LYS A 1 227 ? -53.132 3.347 97.890 1.00 86.88 227 LYS A N 1
ATOM 1775 C CA . LYS A 1 227 ? -52.720 4.283 98.952 1.00 86.88 227 LYS A CA 1
ATOM 1776 C C . LYS A 1 227 ? -53.912 4.944 99.647 1.00 86.88 227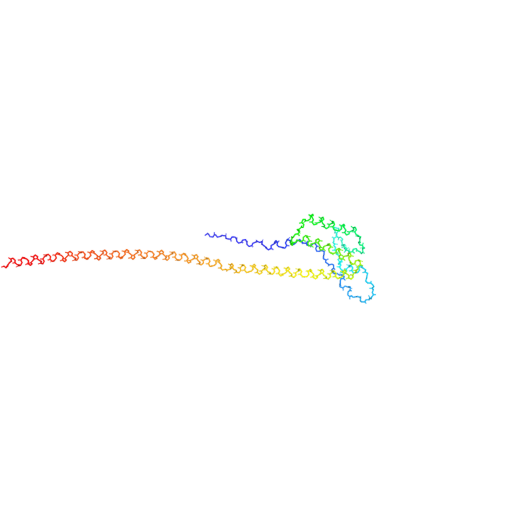 LYS A C 1
ATOM 1778 O O . LYS A 1 227 ? -53.902 5.087 100.866 1.00 86.88 227 LYS A O 1
ATOM 1783 N N . HIS A 1 228 ? -54.939 5.344 98.897 1.00 85.25 228 HIS A N 1
ATOM 1784 C CA . HIS A 1 228 ? -56.150 5.942 99.463 1.00 85.25 228 HIS A CA 1
ATOM 1785 C C . HIS A 1 228 ? -56.930 4.936 100.324 1.00 85.25 228 HIS A C 1
ATOM 1787 O O . HIS A 1 228 ? -57.376 5.275 101.417 1.00 85.25 228 HIS A O 1
ATOM 1793 N N . LEU A 1 229 ? -57.066 3.688 99.866 1.00 84.12 229 LEU A N 1
ATOM 1794 C CA . LEU A 1 229 ? -57.681 2.606 100.637 1.00 84.12 229 LEU A CA 1
ATOM 1795 C C . LEU A 1 229 ? -56.867 2.273 101.892 1.00 84.12 229 LEU A C 1
ATOM 1797 O O . LEU A 1 229 ? -57.449 2.122 102.961 1.00 84.12 229 LEU A O 1
ATOM 1801 N N . GLU A 1 230 ? -55.536 2.223 101.804 1.00 82.94 230 GLU A N 1
ATOM 1802 C CA . GLU A 1 230 ? -54.667 2.061 102.975 1.00 82.94 230 GLU A CA 1
ATOM 1803 C C . GLU A 1 230 ? -54.839 3.200 103.989 1.00 82.94 230 GLU A C 1
ATOM 1805 O O . GLU A 1 230 ? -54.885 2.949 105.193 1.00 82.94 230 GLU A O 1
ATOM 1810 N N . ALA A 1 231 ? -54.948 4.448 103.526 1.00 81.38 231 ALA A N 1
ATOM 1811 C CA . ALA A 1 231 ? -55.196 5.599 104.390 1.00 81.38 231 ALA A CA 1
ATOM 1812 C C . ALA A 1 231 ? -56.588 5.537 105.045 1.00 81.38 231 ALA A C 1
ATOM 1814 O O . ALA A 1 231 ? -56.705 5.757 106.249 1.00 81.38 231 ALA A O 1
ATOM 1815 N N . PHE A 1 232 ? -57.627 5.165 104.290 1.00 77.06 232 PHE A N 1
ATOM 1816 C CA . PHE A 1 232 ? -58.983 4.978 104.815 1.00 77.06 232 PHE A CA 1
ATOM 1817 C C . PHE A 1 232 ? -59.040 3.858 105.865 1.00 77.06 232 PHE A C 1
ATOM 1819 O O . PHE A 1 232 ? -59.573 4.053 106.956 1.00 77.06 232 PHE A O 1
ATOM 1826 N N . LEU A 1 233 ? -58.408 2.711 105.595 1.00 76.75 233 LEU A N 1
ATOM 1827 C CA . LEU A 1 233 ? -58.296 1.613 106.559 1.00 76.75 233 LEU A CA 1
ATOM 1828 C C . LEU A 1 233 ? -57.523 2.014 107.823 1.00 76.75 233 LEU A C 1
ATOM 1830 O O . LEU A 1 233 ? -57.850 1.537 108.907 1.00 76.75 233 LEU A O 1
ATOM 1834 N N . LYS A 1 234 ? -56.523 2.898 107.713 1.00 77.25 234 LYS A N 1
ATOM 1835 C CA . LYS A 1 234 ? -55.819 3.462 108.876 1.00 77.25 234 LYS A CA 1
ATOM 1836 C C . LYS A 1 234 ? -56.680 4.432 109.686 1.00 77.25 234 LYS A C 1
ATOM 1838 O O . LYS A 1 234 ? -56.480 4.502 110.887 1.00 77.25 234 LYS A O 1
ATOM 1843 N N . SER A 1 235 ? -57.620 5.144 109.062 1.00 71.19 235 SER A N 1
ATOM 1844 C CA . SER A 1 235 ? -58.563 6.037 109.762 1.00 71.19 235 SER A CA 1
ATOM 1845 C C . SER A 1 235 ? -59.738 5.322 110.447 1.00 71.19 235 SER A C 1
ATOM 1847 O O . SER A 1 235 ? -60.440 5.938 111.240 1.00 71.19 235 SER A O 1
ATOM 1849 N N . LEU A 1 236 ? -59.963 4.040 110.137 1.00 57.97 236 LEU A N 1
ATOM 1850 C CA . LEU A 1 236 ? -60.993 3.183 110.748 1.00 57.97 236 LEU A CA 1
ATOM 1851 C C . LEU A 1 236 ? -60.479 2.368 111.954 1.00 57.97 236 LEU A C 1
ATOM 1853 O O . LEU A 1 236 ? -61.220 1.547 112.495 1.00 57.97 236 LEU A O 1
ATOM 1857 N N . LYS A 1 237 ? -59.222 2.573 112.356 1.00 48.41 237 LYS A N 1
ATOM 1858 C CA . LYS A 1 237 ? -58.629 2.078 113.605 1.00 48.41 237 LYS A CA 1
ATOM 1859 C C . LYS A 1 237 ? -58.411 3.241 114.558 1.00 48.41 237 LYS A C 1
ATOM 1861 O O . LYS A 1 237 ? -58.543 2.994 115.773 1.00 48.41 237 LYS A O 1
#

Mean predicted aligned error: 15.09 Å